Protein AF-0000000066589378 (afdb_homodimer)

Radius of gyration: 19.84 Å; Cα contacts (8 Å, |Δi|>4): 331; chains: 2; bounding box: 44×68×34 Å

Nearest PDB structures (foldseek):
  7l3l-assembly2_C  TM=7.919E-01  e=4.972E-03  Homo sapiens
  7l3l-assembly1_A  TM=7.921E-01  e=1.198E-02  Homo sapiens
  8pmq-assembly1_2  TM=7.386E-01  e=1.115E-01  Saccharomyces cerevisiae
  7ns4-assembly1_b  TM=7.109E-01  e=1.916E-01  Saccharomyces cerevisiae S288C
  7dvq-assembly1_9  TM=6.092E-01  e=9.106E-02  Homo sapiens

Organism: Homo sapiens (NCBI:txid9606)

InterPro domains:
  IPR001841 Zinc finger, RING-type [PF13639] (6-50)
  IPR001841 Zinc finger, RING-type [PS50089] (7-50)
  IPR001841 Zinc finger, RING-type [SM00184] (7-49)
  IPR013083 Zinc finger, RING/FYVE/PHD-type [G3DSA:3.30.40.10] (3-96)
  IPR052639 TRAIP E3 ubiquitin-protein ligase [PTHR46569] (1-93)

Solvent-accessible surface area (backbone atoms only — not comparable to full-atom values): 11026 Å² total; per-residue (Å²): 41,50,51,51,24,30,18,81,84,78,65,44,66,51,39,92,86,57,53,37,18,34,42,66,87,12,49,47,31,39,35,67,56,48,52,51,46,52,72,70,40,98,57,52,45,42,93,81,83,54,47,80,55,57,81,88,49,48,26,64,43,59,44,71,48,60,57,71,74,72,74,67,68,70,50,30,68,58,35,48,53,50,34,51,52,53,50,52,50,39,53,50,52,54,51,59,72,72,105,98,58,45,47,30,29,18,82,84,79,65,38,49,44,28,90,84,58,52,38,17,33,40,66,86,12,48,47,32,39,34,67,58,48,52,51,48,51,72,69,40,97,57,52,44,42,94,79,83,55,47,80,55,58,81,85,49,49,24,66,43,59,44,70,50,58,64,73,76,69,70,85,52,63,49,27,32,46,36,47,44,50,34,52,50,52,51,52,52,39,51,50,51,55,53,60,73,72,104

Sequence (198 aa):
MPIRALCTICSDFFDHSRDVAAIHCGHTFHLQCLIQWFETAPSRTCPQCRIQVGKRTIINKLFFDLAQEEENVLDAEFLKNELDNVRAQLSQKVADSLLMPIRALCTICSDFFDHSRDVAAIHCGHTFHLQCLIQWFETAPSRTCPQCRIQVGKRTIINKLFFDLAQEEENVLDAEFLKNELDNVRAQLSQKVADSLL

Structure (mmCIF, N/CA/C/O backbone):
data_AF-0000000066589378-model_v1
#
loop_
_entity.id
_entity.type
_entity.pdbx_description
1 polymer 'E3 ubiquitin-protein ligase TRAIP'
#
loop_
_atom_site.group_PDB
_atom_site.id
_atom_site.type_symbol
_atom_site.label_atom_id
_atom_site.label_alt_id
_atom_site.label_comp_id
_atom_site.label_asym_id
_atom_site.label_entity_id
_atom_site.label_seq_id
_atom_site.pdbx_PDB_ins_code
_atom_site.Cartn_x
_atom_site.Cartn_y
_atom_site.Cartn_z
_atom_site.occupancy
_atom_site.B_iso_or_equiv
_atom_site.auth_seq_id
_atom_site.auth_comp_id
_atom_site.auth_asym_id
_atom_site.auth_atom_id
_atom_site.pdbx_PDB_model_num
ATOM 1 N N . MET A 1 1 ? -5.973 6.879 2.152 1 50.47 1 MET A N 1
ATOM 2 C CA . MET A 1 1 ? -7.07 6.262 2.895 1 50.47 1 MET A CA 1
ATOM 3 C C . MET A 1 1 ? -6.652 4.91 3.459 1 50.47 1 MET A C 1
ATOM 5 O O . MET A 1 1 ? -5.789 4.238 2.896 1 50.47 1 MET A O 1
ATOM 9 N N . PRO A 1 2 ? -7.129 4.844 4.785 1 60.03 2 PRO A N 1
ATOM 10 C CA . PRO A 1 2 ? -6.902 3.459 5.207 1 60.03 2 PRO A CA 1
ATOM 11 C C . PRO A 1 2 ? -7.371 2.441 4.172 1 60.03 2 PRO A C 1
ATOM 13 O O . PRO A 1 2 ? -8.273 2.73 3.381 1 60.03 2 PRO A O 1
ATOM 16 N N . ILE A 1 3 ? -6.574 1.518 3.955 1 66.75 3 ILE A N 1
ATOM 17 C CA . ILE A 1 3 ? -7.008 0.427 3.09 1 66.75 3 ILE A CA 1
ATOM 18 C C . ILE A 1 3 ? -8.281 -0.206 3.654 1 66.75 3 ILE A C 1
ATOM 20 O O . ILE A 1 3 ? -8.211 -1.112 4.488 1 66.75 3 ILE A O 1
ATOM 24 N N . ARG A 1 4 ? -9.438 0.512 3.525 1 77.12 4 ARG A N 1
ATOM 25 C CA . ARG A 1 4 ? -10.727 -0.119 3.799 1 77.12 4 ARG A CA 1
ATOM 26 C C . ARG A 1 4 ? -11.234 -0.869 2.572 1 77.12 4 ARG A C 1
ATOM 28 O O . ARG A 1 4 ? -12.016 -0.326 1.788 1 77.12 4 ARG A O 1
ATOM 35 N N . ALA A 1 5 ? -10.695 -2.031 2.453 1 85.44 5 ALA A N 1
ATOM 36 C CA . ALA A 1 5 ? -10.93 -2.82 1.247 1 85.44 5 ALA A CA 1
ATOM 37 C C . ALA A 1 5 ? -11.531 -4.184 1.59 1 85.44 5 ALA A C 1
ATOM 39 O O . ALA A 1 5 ? -11.422 -4.648 2.727 1 85.44 5 ALA A O 1
ATOM 40 N N . LEU A 1 6 ? -12.188 -4.695 0.626 1 89.19 6 LEU 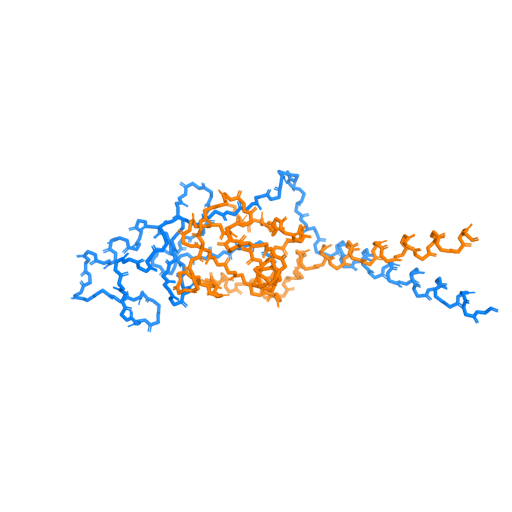A N 1
ATOM 41 C CA . LEU A 1 6 ? -12.844 -5.988 0.774 1 89.19 6 LEU A CA 1
ATOM 42 C C . LEU A 1 6 ? -12.141 -7.051 -0.071 1 89.19 6 LEU A C 1
ATOM 44 O O . LEU A 1 6 ? -11.641 -6.754 -1.159 1 89.19 6 LEU A O 1
ATOM 48 N N . CYS A 1 7 ? -12.164 -8.211 0.455 1 94.06 7 CYS A N 1
ATOM 49 C CA . CYS A 1 7 ? -11.82 -9.367 -0.36 1 94.06 7 CYS A CA 1
ATOM 50 C C . CYS A 1 7 ? -12.961 -9.734 -1.299 1 94.06 7 CYS A C 1
ATOM 52 O O . CYS A 1 7 ? -14.062 -10.055 -0.849 1 94.06 7 CYS A O 1
ATOM 54 N N . THR A 1 8 ? -12.734 -9.766 -2.561 1 95.94 8 THR A N 1
ATOM 55 C CA . THR A 1 8 ? -13.82 -9.953 -3.521 1 95.94 8 THR A CA 1
ATOM 56 C C . THR A 1 8 ? -14.336 -11.383 -3.479 1 95.94 8 THR A C 1
ATOM 58 O O . THR A 1 8 ? -15.422 -11.672 -3.988 1 95.94 8 THR A O 1
ATOM 61 N N . ILE A 1 9 ? -13.578 -12.266 -2.938 1 97 9 ILE A N 1
ATOM 62 C CA . ILE A 1 9 ? -13.984 -13.664 -2.895 1 97 9 ILE A CA 1
ATOM 63 C C . ILE A 1 9 ? -14.992 -13.883 -1.768 1 97 9 ILE A C 1
ATOM 65 O O . ILE A 1 9 ? -16.047 -14.492 -1.974 1 97 9 ILE A O 1
ATOM 69 N N . CYS A 1 10 ? -14.695 -13.352 -0.588 1 96.38 10 CYS A N 1
ATOM 70 C CA . CYS A 1 10 ? -15.555 -13.617 0.56 1 96.38 10 CYS A CA 1
ATOM 71 C C . CYS A 1 10 ? -16.344 -12.375 0.946 1 96.38 10 CYS A C 1
ATOM 73 O O . CYS A 1 10 ? -17.234 -12.445 1.798 1 96.38 10 CYS A O 1
ATOM 75 N N . SER A 1 11 ? -16 -11.188 0.537 1 92.12 11 SER A N 1
ATOM 76 C CA . SER A 1 11 ? -16.672 -9.906 0.738 1 92.12 11 SER A CA 1
ATOM 77 C C . SER A 1 11 ? -16.438 -9.375 2.15 1 92.12 11 SER A C 1
ATOM 79 O O . SER A 1 11 ? -17.109 -8.438 2.584 1 92.12 11 SER A O 1
ATOM 81 N N . ASP A 1 12 ? -15.531 -10 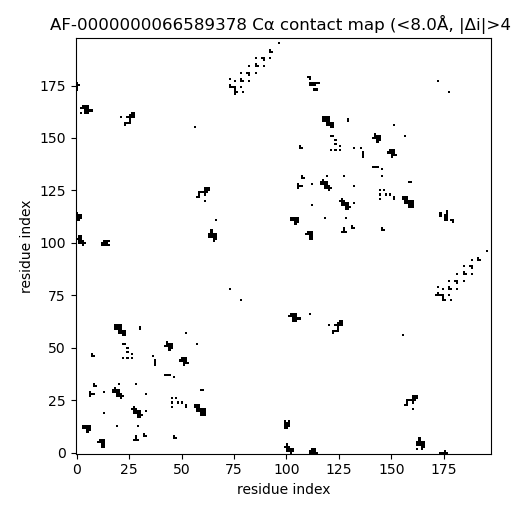2.877 1 91 12 ASP A N 1
ATOM 82 C CA . ASP A 1 12 ? -15.141 -9.438 4.168 1 91 12 ASP A CA 1
ATOM 83 C C . ASP A 1 12 ? -14.125 -8.312 3.992 1 91 12 ASP A C 1
ATOM 85 O O . ASP A 1 12 ? -13.312 -8.336 3.061 1 91 12 ASP A O 1
ATOM 89 N N . PHE A 1 13 ? -14.102 -7.43 4.98 1 87.38 13 PHE A N 1
ATOM 90 C CA . PHE A 1 13 ? -13.047 -6.43 5.051 1 87.38 13 PHE A CA 1
ATOM 91 C C . PHE A 1 13 ? -11.719 -7.07 5.445 1 87.38 13 PHE A C 1
ATOM 93 O O . PHE A 1 13 ? -11.688 -7.988 6.266 1 87.38 13 PHE A O 1
ATOM 100 N N . PHE A 1 14 ? -10.734 -6.508 4.781 1 89 14 PHE A N 1
ATOM 101 C CA . PHE A 1 14 ? -9.43 -6.91 5.281 1 89 14 PHE A CA 1
ATOM 102 C C . PHE A 1 14 ? -9.211 -6.41 6.707 1 89 14 PHE A C 1
ATOM 104 O O . PHE A 1 14 ? -9.602 -5.289 7.043 1 89 14 PHE A O 1
ATOM 111 N N . ASP A 1 15 ? -8.703 -7.297 7.477 1 84.31 15 ASP A N 1
ATOM 112 C CA . ASP A 1 15 ? -8.406 -6.902 8.852 1 84.31 15 ASP A CA 1
ATOM 113 C C . ASP A 1 15 ? -7.035 -7.418 9.281 1 84.31 15 ASP A C 1
ATOM 115 O O . ASP A 1 15 ? -6.266 -7.922 8.461 1 84.31 15 ASP A O 1
ATOM 119 N N . HIS A 1 16 ? -6.695 -7.242 10.508 1 83.75 16 HIS A N 1
ATOM 120 C CA . HIS A 1 16 ? -5.355 -7.566 10.984 1 83.75 16 HIS A CA 1
ATOM 121 C C . HIS A 1 16 ? -5.254 -9.039 11.375 1 83.75 16 HIS A C 1
ATOM 123 O O . HIS A 1 16 ? -4.172 -9.516 11.727 1 83.75 16 HIS A O 1
ATOM 129 N N . SER A 1 17 ? -6.309 -9.797 11.289 1 87.12 17 SER A N 1
ATOM 130 C CA . SER A 1 17 ? -6.309 -11.164 11.805 1 87.12 17 SER A CA 1
ATOM 131 C C . SER A 1 17 ? -6.02 -12.164 10.695 1 87.12 17 SER A C 1
ATOM 133 O O . SER A 1 17 ? -5.559 -13.281 10.961 1 87.12 17 SER A O 1
ATOM 135 N N . ARG A 1 18 ? -6.316 -11.828 9.484 1 93.94 18 ARG A N 1
ATOM 136 C CA . ARG A 1 18 ? -6.137 -12.742 8.359 1 93.94 18 ARG A CA 1
ATOM 137 C C . ARG A 1 18 ? -5.105 -12.195 7.371 1 93.94 18 ARG A C 1
ATOM 139 O O . ARG A 1 18 ? -5.07 -11 7.098 1 93.94 18 ARG A O 1
ATOM 146 N N . ASP A 1 19 ? -4.34 -13.062 6.793 1 96.38 19 ASP A N 1
ATOM 147 C CA . ASP A 1 19 ? -3.297 -12.656 5.859 1 96.38 19 ASP A CA 1
ATOM 148 C C . ASP A 1 19 ? -3.896 -12.219 4.523 1 96.38 19 ASP A C 1
ATOM 150 O O . ASP A 1 19 ? -4.871 -12.812 4.051 1 96.38 19 ASP A O 1
ATOM 154 N N . VAL A 1 20 ? -3.262 -11.258 4.008 1 96.75 20 VAL A N 1
ATOM 155 C CA . VAL A 1 20 ? -3.635 -10.766 2.686 1 96.75 20 VAL A CA 1
ATOM 156 C C . VAL A 1 20 ? -2.576 -11.18 1.664 1 96.75 20 VAL A C 1
ATOM 158 O O . VAL A 1 20 ? -1.379 -10.992 1.894 1 96.75 20 VAL A O 1
ATOM 161 N N . ALA A 1 21 ? -2.998 -11.734 0.546 1 98.19 21 ALA A N 1
ATOM 162 C CA . ALA A 1 21 ? -2.131 -12.156 -0.552 1 98.19 21 ALA A CA 1
ATOM 163 C C . ALA A 1 21 ? -2.338 -11.273 -1.78 1 98.19 21 ALA A C 1
ATOM 165 O O . ALA A 1 21 ? -3.354 -10.578 -1.893 1 98.19 21 ALA A O 1
ATOM 166 N N . ALA A 1 22 ? -1.303 -11.328 -2.611 1 98.38 22 ALA A N 1
ATOM 167 C CA . ALA A 1 22 ? -1.399 -10.617 -3.881 1 98.38 22 ALA A CA 1
ATOM 168 C C . ALA A 1 22 ? -0.879 -11.469 -5.031 1 98.38 22 ALA A C 1
ATOM 170 O O . ALA A 1 22 ? 0.112 -12.188 -4.883 1 98.38 22 ALA A O 1
ATOM 171 N N . ILE A 1 23 ? -1.544 -11.328 -6.133 1 97.75 23 ILE A N 1
ATOM 172 C CA . ILE A 1 23 ? -1.108 -11.922 -7.391 1 97.75 23 ILE A CA 1
ATOM 173 C C . ILE A 1 23 ? -0.295 -10.906 -8.188 1 97.75 23 ILE A C 1
ATOM 175 O O . ILE A 1 23 ? -0.348 -9.703 -7.914 1 97.75 23 ILE A O 1
ATOM 179 N N . HIS A 1 24 ? 0.518 -11.359 -9.164 1 97.38 24 HIS A N 1
ATOM 180 C CA . HIS A 1 24 ? 1.395 -10.477 -9.922 1 97.38 24 HIS A CA 1
ATOM 181 C C . HIS A 1 24 ? 0.593 -9.43 -10.68 1 97.38 24 HIS A C 1
ATOM 183 O O . HIS A 1 24 ? 1.134 -8.391 -11.07 1 97.38 24 HIS A O 1
ATOM 189 N N . CYS A 1 25 ? -0.679 -9.688 -10.914 1 97.88 25 CYS A N 1
ATOM 190 C CA . CYS A 1 25 ? -1.54 -8.695 -11.555 1 97.88 25 CYS A CA 1
ATOM 191 C C . CYS A 1 25 ? -1.853 -7.547 -10.602 1 97.88 25 CYS A C 1
ATOM 193 O O . CYS A 1 25 ? -2.377 -6.516 -11.016 1 97.88 25 CYS A O 1
ATOM 195 N N . GLY A 1 26 ? -1.599 -7.719 -9.352 1 98.06 26 GLY A N 1
ATOM 196 C CA . GLY A 1 26 ? -1.795 -6.656 -8.375 1 98.06 26 GLY A CA 1
ATOM 197 C C . GLY A 1 26 ? -3.035 -6.852 -7.527 1 98.06 26 GLY A C 1
ATOM 198 O O . GLY A 1 26 ? -3.182 -6.211 -6.48 1 98.06 26 GLY A O 1
ATOM 199 N N . HIS A 1 27 ? -3.979 -7.703 -7.844 1 97.88 27 HIS A N 1
ATOM 200 C CA . HIS A 1 27 ? -5.199 -7.914 -7.07 1 97.88 27 HIS A CA 1
ATOM 201 C C . HIS A 1 27 ? -4.898 -8.625 -5.754 1 97.88 27 HIS A C 1
ATOM 203 O O . HIS A 1 27 ? -4.078 -9.539 -5.715 1 97.88 27 HIS A O 1
ATOM 209 N N . THR A 1 28 ? -5.645 -8.227 -4.762 1 97.25 28 THR A N 1
ATOM 210 C CA . THR A 1 28 ? -5.391 -8.727 -3.414 1 97.25 28 THR A CA 1
ATOM 211 C C . THR A 1 28 ? -6.598 -9.5 -2.887 1 97.25 28 THR A C 1
ATOM 213 O O . THR A 1 28 ? -7.738 -9.172 -3.217 1 97.25 28 THR A O 1
ATOM 216 N N . PHE A 1 29 ? -6.273 -10.5 -2.066 1 97.38 29 PHE A N 1
ATOM 217 C CA . PHE A 1 29 ? -7.266 -11.391 -1.477 1 97.38 29 PHE A CA 1
ATOM 218 C C . PHE A 1 29 ? -6.797 -11.906 -0.122 1 97.38 29 PHE A C 1
ATOM 220 O O . PHE A 1 29 ? -5.602 -11.867 0.182 1 97.38 29 PHE A O 1
ATOM 227 N N . HIS A 1 30 ? -7.801 -12.328 0.687 1 97.38 30 HIS A N 1
ATOM 228 C CA . HIS A 1 30 ? -7.328 -13.172 1.78 1 97.38 30 HIS A CA 1
ATOM 229 C C . HIS A 1 30 ? -6.543 -14.367 1.254 1 97.38 30 HIS A C 1
ATOM 231 O O . HIS A 1 30 ? -6.93 -14.977 0.257 1 97.38 30 HIS A O 1
ATOM 237 N N . LEU A 1 31 ? -5.543 -14.727 1.942 1 98.44 31 LEU A N 1
ATOM 238 C CA . LEU A 1 31 ? -4.738 -15.867 1.509 1 98.44 31 LEU A CA 1
ATOM 239 C C . LEU A 1 31 ? -5.582 -17.125 1.437 1 98.44 31 LEU A C 1
ATOM 241 O O . LEU A 1 31 ? -5.543 -17.859 0.437 1 98.44 31 LEU A O 1
ATOM 245 N N . GLN A 1 32 ? -6.359 -17.344 2.426 1 98.5 32 GLN A N 1
ATOM 246 C CA . GLN A 1 32 ? -7.141 -18.562 2.482 1 98.5 32 GLN A CA 1
ATOM 247 C C . GLN A 1 32 ? -8.195 -18.594 1.383 1 98.5 32 GLN A C 1
ATOM 249 O O . GLN A 1 32 ? -8.453 -19.656 0.792 1 98.5 32 GLN A O 1
ATOM 254 N N . CYS A 1 33 ? -8.781 -17.469 1.129 1 98.5 33 CYS A N 1
ATOM 255 C CA . CYS A 1 33 ? -9.742 -17.391 0.031 1 98.5 33 CYS A CA 1
ATOM 256 C C . CYS A 1 33 ? -9.07 -17.703 -1.301 1 98.5 33 CYS A C 1
ATOM 258 O O . CYS A 1 33 ? -9.633 -18.438 -2.123 1 98.5 33 CYS A O 1
ATOM 260 N N . LEU A 1 34 ? -7.902 -17.203 -1.442 1 98.38 34 LEU A N 1
ATOM 261 C CA . LEU A 1 34 ? -7.168 -17.438 -2.68 1 98.38 34 LEU A CA 1
ATOM 262 C C . LEU A 1 34 ? -6.82 -18.906 -2.84 1 98.38 34 LEU A C 1
ATOM 264 O O . LEU A 1 34 ? -6.98 -19.484 -3.924 1 98.38 34 LEU A O 1
ATOM 268 N N . ILE A 1 35 ? -6.375 -19.484 -1.821 1 98.19 35 ILE A N 1
ATOM 269 C CA . ILE A 1 35 ? -6.023 -20.906 -1.842 1 98.19 35 ILE A CA 1
ATOM 270 C C . ILE A 1 35 ? -7.246 -21.734 -2.229 1 98.19 35 ILE A C 1
ATOM 272 O O . ILE A 1 35 ? -7.164 -22.609 -3.094 1 98.19 35 ILE A O 1
ATOM 276 N N . GLN A 1 36 ? -8.344 -21.422 -1.599 1 98.31 36 GLN A N 1
ATOM 277 C CA . GLN A 1 36 ? -9.578 -22.141 -1.901 1 98.31 36 GLN A CA 1
ATOM 278 C C . GLN A 1 36 ? -9.984 -21.953 -3.359 1 98.31 36 GLN A C 1
ATOM 280 O O . GLN A 1 36 ? -10.414 -22.891 -4.02 1 98.31 36 GLN A O 1
ATOM 285 N N . TRP A 1 37 ? -9.844 -20.734 -3.801 1 98.12 37 TRP A N 1
ATOM 286 C CA . TRP A 1 37 ? -10.148 -20.422 -5.195 1 98.12 37 TRP A CA 1
ATOM 287 C C . TRP A 1 37 ? -9.328 -21.312 -6.137 1 98.12 37 TRP A C 1
ATOM 289 O O . TRP A 1 37 ? -9.875 -21.906 -7.07 1 98.12 37 TRP A O 1
ATOM 299 N N . PHE A 1 38 ? -8.031 -21.469 -5.918 1 97.56 38 PHE A N 1
ATOM 300 C CA . PHE A 1 38 ? -7.148 -22.219 -6.801 1 97.56 38 PHE A CA 1
ATOM 301 C C . PHE A 1 38 ? -7.426 -23.719 -6.688 1 97.56 38 PHE A C 1
ATOM 303 O O . PHE A 1 38 ? -7.176 -24.469 -7.625 1 97.56 38 PHE A O 1
ATOM 310 N N . GLU A 1 39 ? -7.926 -24.141 -5.566 1 97.31 39 GLU A N 1
ATOM 311 C CA . GLU A 1 39 ? -8.211 -25.562 -5.355 1 97.31 39 GLU A CA 1
ATOM 312 C C . GLU A 1 39 ? -9.523 -25.969 -6.02 1 97.31 39 GLU A C 1
ATOM 314 O O . GLU A 1 39 ? -9.703 -27.125 -6.383 1 97.31 39 GLU A O 1
ATOM 319 N N . THR A 1 40 ? -10.406 -24.984 -6.23 1 96.81 40 THR A N 1
ATOM 320 C CA . THR A 1 40 ? -11.742 -25.344 -6.688 1 96.81 40 THR A CA 1
ATOM 321 C C . THR A 1 40 ? -11.953 -24.922 -8.141 1 96.81 40 THR A C 1
ATOM 323 O O . THR A 1 40 ? -12.805 -25.469 -8.836 1 96.81 40 THR A O 1
ATOM 326 N N . ALA A 1 41 ? -11.156 -24.078 -8.617 1 94.31 41 ALA A N 1
ATOM 327 C CA . ALA A 1 41 ? -11.297 -23.578 -9.984 1 94.31 41 ALA A CA 1
ATOM 328 C C . ALA A 1 41 ? -10.625 -24.531 -10.977 1 94.31 41 ALA A C 1
ATOM 330 O O . ALA A 1 41 ? -9.641 -25.188 -10.641 1 94.31 41 ALA A O 1
ATOM 331 N N . PRO A 1 42 ? -11.203 -24.625 -12.188 1 94.62 42 PRO A N 1
ATOM 332 C CA . PRO A 1 42 ? -10.609 -25.5 -13.195 1 94.62 42 PRO A CA 1
ATOM 333 C C . PRO A 1 42 ? -9.242 -25.031 -13.672 1 94.62 42 PRO A C 1
ATOM 335 O O . PRO A 1 42 ? -8.469 -25.812 -14.219 1 94.62 42 PRO A O 1
ATOM 338 N N . SER A 1 43 ? -8.953 -23.797 -13.578 1 95.88 43 SER A N 1
ATOM 339 C CA . SER A 1 43 ? -7.68 -23.188 -13.938 1 95.88 43 SER A CA 1
ATOM 340 C C . SER A 1 43 ? -7.215 -22.203 -12.883 1 95.88 43 SER A C 1
ATOM 342 O O . SER A 1 43 ? -8.023 -21.688 -12.109 1 95.88 43 SER A O 1
ATOM 344 N N . ARG A 1 44 ? -5.93 -22.047 -12.883 1 97.31 44 ARG A N 1
ATOM 345 C CA . ARG A 1 44 ? -5.359 -21.125 -11.914 1 97.31 44 ARG A CA 1
ATOM 346 C C . ARG A 1 44 ? -5.316 -19.703 -12.477 1 97.31 44 ARG A C 1
ATOM 348 O O . ARG A 1 44 ? -4.316 -19.297 -13.07 1 97.31 44 ARG A O 1
ATOM 355 N N . THR A 1 45 ? -6.348 -18.938 -12.258 1 98.19 45 THR A N 1
ATOM 356 C CA . THR A 1 45 ? -6.445 -17.562 -12.727 1 98.19 45 THR A CA 1
ATOM 357 C C . THR A 1 45 ? -6.762 -16.609 -11.578 1 98.19 45 THR A C 1
ATOM 359 O O . THR A 1 45 ? -7.246 -17.047 -10.531 1 98.19 45 THR A O 1
ATOM 362 N N . CYS A 1 46 ? -6.469 -15.398 -11.742 1 98.25 46 CYS A N 1
ATOM 363 C CA . CYS A 1 46 ? -6.859 -14.391 -10.758 1 98.25 46 CYS A CA 1
ATOM 364 C C . CYS A 1 46 ? -8.375 -14.32 -10.625 1 98.25 46 CYS A C 1
ATOM 366 O O . CYS A 1 46 ? -9.086 -14.258 -11.633 1 98.25 46 CYS A O 1
ATOM 368 N N . PRO A 1 47 ? -8.945 -14.258 -9.461 1 97.81 47 PRO A N 1
ATOM 369 C CA . PRO A 1 47 ? -10.391 -14.195 -9.258 1 97.81 47 PRO A CA 1
ATOM 370 C C . PRO A 1 47 ? -11.016 -12.93 -9.844 1 97.81 47 PRO A C 1
ATOM 372 O O . PRO A 1 47 ? -12.211 -12.898 -10.133 1 97.81 47 PRO A O 1
ATOM 375 N N . GLN A 1 48 ? -10.234 -11.961 -10.086 1 96.69 48 GLN A N 1
ATOM 376 C CA . GLN A 1 48 ? -10.797 -10.672 -10.484 1 96.69 48 GLN A CA 1
ATOM 377 C C . GLN A 1 48 ? -10.523 -10.383 -11.953 1 96.69 48 GLN A C 1
ATOM 379 O O . GLN A 1 48 ? -11.453 -10.188 -12.742 1 96.69 48 GLN A O 1
ATOM 384 N N . CYS A 1 49 ? -9.297 -10.453 -12.469 1 97.69 49 CYS A N 1
ATOM 385 C CA . CYS A 1 49 ? -8.984 -10.07 -13.844 1 97.69 49 CYS A CA 1
ATOM 386 C C . CYS A 1 49 ? -8.797 -11.305 -14.719 1 97.69 49 CYS A C 1
ATOM 388 O O . CYS A 1 49 ? -8.648 -11.188 -15.938 1 97.69 49 CYS A O 1
ATOM 3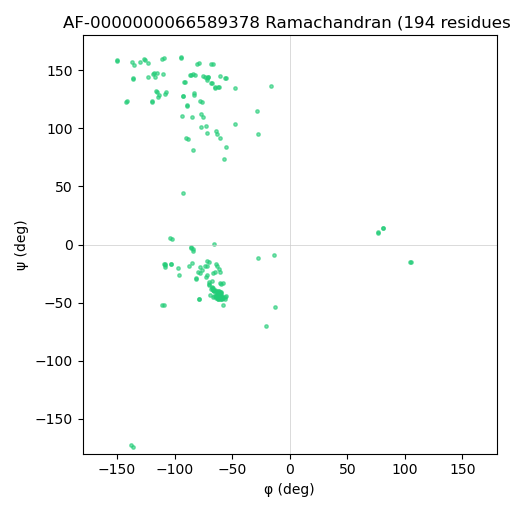90 N N . ARG A 1 50 ? -8.602 -12.445 -14.203 1 97.69 50 ARG A N 1
ATOM 391 C CA . ARG A 1 50 ? -8.641 -13.758 -14.844 1 97.69 50 ARG A CA 1
ATOM 392 C C . ARG A 1 50 ? -7.336 -14.047 -15.578 1 97.69 50 ARG A C 1
ATOM 394 O O . ARG A 1 50 ? -7.27 -14.969 -16.391 1 97.69 50 ARG A O 1
ATOM 401 N N . ILE A 1 51 ? -6.352 -13.352 -15.352 1 97.69 51 ILE A N 1
ATOM 402 C CA . ILE A 1 51 ? -5.062 -13.703 -15.938 1 97.69 51 ILE A CA 1
ATOM 403 C C . ILE A 1 51 ? -4.562 -15.016 -15.328 1 97.69 51 ILE A C 1
ATOM 405 O O . ILE A 1 51 ? -4.902 -15.344 -14.188 1 97.69 51 ILE A O 1
ATOM 409 N N . GLN A 1 52 ? -3.744 -15.672 -16.062 1 98 52 GLN A N 1
ATOM 410 C CA . GLN A 1 52 ? -3.119 -16.891 -15.547 1 98 52 GLN A CA 1
ATOM 411 C C . GLN A 1 52 ? -2.143 -16.578 -14.422 1 98 52 GLN A C 1
ATOM 413 O O . GLN A 1 52 ? -1.396 -15.594 -14.492 1 98 52 GLN A O 1
ATOM 418 N N . VAL A 1 53 ? -2.225 -17.469 -13.414 1 97.56 53 VAL A N 1
ATOM 419 C CA . VAL A 1 53 ? -1.414 -17.203 -12.227 1 97.56 53 VAL A CA 1
ATOM 420 C C . VAL A 1 53 ? -0.436 -18.359 -12.008 1 97.56 53 VAL A C 1
ATOM 422 O O . VAL A 1 53 ? -0.848 -19.516 -11.852 1 97.56 53 VAL A O 1
ATOM 425 N N . GLY A 1 54 ? 0.86 -17.953 -11.969 1 95.19 54 GLY A N 1
ATOM 426 C CA . GLY A 1 54 ? 1.867 -18.922 -11.562 1 95.19 54 GLY A CA 1
ATOM 427 C C . GLY A 1 54 ? 2.047 -18.984 -10.055 1 95.19 54 GLY A C 1
ATOM 428 O O . GLY A 1 54 ? 1.977 -17.969 -9.367 1 95.19 54 GLY A O 1
ATOM 429 N N . LYS A 1 55 ? 2.334 -20.188 -9.539 1 91.56 55 LYS A N 1
ATOM 430 C CA . LYS A 1 55 ? 2.488 -20.391 -8.102 1 91.56 55 LYS A CA 1
ATOM 431 C C . LYS A 1 55 ? 3.586 -19.5 -7.539 1 91.56 55 LYS A C 1
ATOM 433 O O . LYS A 1 55 ? 3.453 -18.969 -6.434 1 91.56 55 LYS A O 1
ATOM 438 N N . ARG A 1 56 ? 4.613 -19.25 -8.352 1 93.06 56 ARG A N 1
ATOM 439 C CA . ARG A 1 56 ? 5.789 -18.531 -7.863 1 93.06 56 ARG A CA 1
ATOM 440 C C . ARG A 1 56 ? 5.578 -17.016 -7.922 1 93.06 56 ARG A C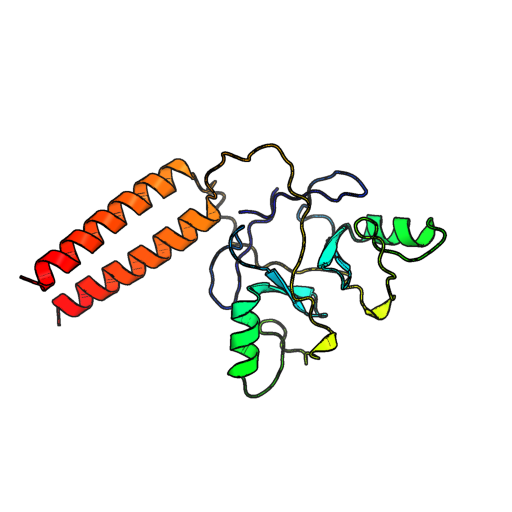 1
ATOM 442 O O . ARG A 1 56 ? 6.406 -16.25 -7.426 1 93.06 56 ARG A O 1
ATOM 449 N N . THR A 1 57 ? 4.469 -16.594 -8.453 1 94.81 57 THR A N 1
ATOM 450 C CA . THR A 1 57 ? 4.266 -15.156 -8.648 1 94.81 57 THR A CA 1
ATOM 451 C C . THR A 1 57 ? 3.307 -14.602 -7.598 1 94.81 57 THR A C 1
ATOM 453 O O . THR A 1 57 ? 2.895 -13.445 -7.676 1 94.81 57 THR A O 1
ATOM 456 N N . ILE A 1 58 ? 2.955 -15.461 -6.676 1 97.5 58 ILE A N 1
ATOM 457 C CA . ILE A 1 58 ? 2.037 -15.07 -5.609 1 97.5 58 ILE A CA 1
ATOM 458 C C . ILE A 1 58 ? 2.828 -14.594 -4.395 1 97.5 58 ILE A C 1
ATOM 460 O O . ILE A 1 58 ? 3.785 -15.25 -3.975 1 97.5 58 ILE A O 1
ATOM 464 N N . ILE A 1 59 ? 2.469 -13.445 -3.959 1 98.06 59 ILE A N 1
ATOM 465 C CA . ILE A 1 59 ? 2.926 -13.055 -2.633 1 98.06 59 ILE A CA 1
ATOM 466 C C . ILE A 1 59 ? 1.923 -13.523 -1.58 1 98.06 59 ILE A C 1
ATOM 468 O O . ILE A 1 59 ? 0.795 -13.023 -1.522 1 98.06 59 ILE A O 1
ATOM 472 N N . ASN A 1 60 ? 2.297 -14.312 -0.702 1 97.88 60 ASN A N 1
ATOM 473 C CA . ASN A 1 60 ? 1.366 -14.984 0.195 1 97.88 60 ASN A CA 1
ATOM 474 C C . ASN A 1 60 ? 0.947 -14.086 1.353 1 97.88 60 ASN A C 1
ATOM 476 O O . ASN A 1 60 ? -0.125 -14.266 1.932 1 97.88 60 ASN A O 1
ATOM 480 N N . LYS A 1 61 ? 1.862 -13.219 1.663 1 97.94 61 LYS A N 1
ATOM 481 C CA . LYS A 1 61 ? 1.563 -12.336 2.789 1 97.94 61 LYS A CA 1
ATOM 482 C C . LYS A 1 61 ? 2.088 -10.922 2.539 1 97.94 61 LYS A C 1
ATOM 484 O O . LYS A 1 61 ? 3.291 -10.727 2.348 1 97.94 61 LYS A O 1
ATOM 489 N N . LEU A 1 62 ? 1.201 -10.031 2.588 1 96.69 62 LEU A N 1
ATOM 490 C CA . LEU A 1 62 ? 1.592 -8.625 2.529 1 96.69 62 LEU A CA 1
ATOM 491 C C . LEU A 1 62 ? 1.814 -8.062 3.93 1 96.69 62 LEU A C 1
ATOM 493 O O . LEU A 1 62 ? 1.057 -8.367 4.852 1 96.69 62 LEU A O 1
ATOM 497 N N . PHE A 1 63 ? 2.85 -7.258 4.051 1 95.06 63 PHE A N 1
ATOM 498 C CA . PHE A 1 63 ? 3.145 -6.57 5.301 1 95.06 63 PHE A CA 1
ATOM 499 C C . PHE A 1 63 ? 2.979 -5.062 5.141 1 95.06 63 PHE A C 1
ATOM 501 O O . PHE A 1 63 ? 3.527 -4.469 4.211 1 95.06 63 PHE A O 1
ATOM 508 N N . PHE A 1 64 ? 2.207 -4.492 6.059 1 90.62 64 PHE A N 1
ATOM 509 C CA . PHE A 1 64 ? 1.995 -3.053 6.117 1 90.62 64 PHE A CA 1
ATOM 510 C C . PHE A 1 64 ? 2.547 -2.477 7.418 1 90.62 64 PHE A C 1
ATOM 512 O O . PHE A 1 64 ? 2.34 -3.047 8.492 1 90.62 64 PHE A O 1
ATOM 519 N N . ASP A 1 65 ? 3.275 -1.42 7.227 1 88.56 65 ASP A N 1
ATOM 520 C CA . ASP A 1 65 ? 3.705 -0.72 8.43 1 88.56 65 ASP A CA 1
ATOM 521 C C . ASP A 1 65 ? 2.566 0.107 9.023 1 88.56 65 ASP A C 1
ATOM 523 O O . ASP A 1 65 ? 2.113 1.077 8.414 1 88.56 65 ASP A O 1
ATOM 527 N N . LEU A 1 66 ? 2.102 -0.295 10.164 1 81.06 66 LEU A N 1
ATOM 528 C CA . LEU A 1 66 ? 0.907 0.292 10.766 1 81.06 66 LEU A CA 1
ATOM 529 C C . LEU A 1 66 ? 1.25 1.571 11.516 1 81.06 66 LEU A C 1
ATOM 531 O O . LEU A 1 66 ? 2.285 1.646 12.188 1 81.06 66 LEU A O 1
ATOM 535 N N . ALA A 1 67 ? 0.499 2.541 11.164 1 72.12 67 ALA A N 1
ATOM 536 C CA . ALA A 1 67 ? 0.671 3.793 11.891 1 72.12 67 ALA A CA 1
ATOM 537 C C . ALA A 1 67 ? 0.302 3.625 13.367 1 72.12 67 ALA A C 1
ATOM 539 O O . ALA A 1 67 ? -0.553 2.805 13.711 1 72.12 67 ALA A O 1
ATOM 540 N N . GLN A 1 68 ? 1.293 3.416 14.297 1 61.09 68 GLN A N 1
ATOM 541 C CA . GLN A 1 68 ? 1.002 3.27 15.719 1 61.09 68 GLN A CA 1
ATOM 542 C C . GLN A 1 68 ? -0.404 3.764 16.047 1 61.09 68 GLN A C 1
ATOM 544 O O . GLN A 1 68 ? -0.936 4.637 15.359 1 61.09 68 GLN A O 1
ATOM 549 N N . GLU A 1 69 ? -1.167 2.916 16.938 1 51.53 69 GLU A N 1
ATOM 550 C CA . GLU A 1 69 ? -2.5 2.949 17.531 1 51.53 69 GLU A CA 1
ATOM 551 C C . GLU A 1 69 ? -2.994 4.383 17.688 1 51.53 69 GLU A C 1
ATOM 553 O O . GLU A 1 69 ? -3.961 4.633 18.422 1 51.53 69 GLU A O 1
ATOM 558 N N . GLU A 1 70 ? -2.264 5.375 17.547 1 49.25 70 GLU A N 1
ATOM 559 C CA . GLU A 1 70 ? -3.135 6.43 18.047 1 49.25 70 GLU A CA 1
ATOM 560 C C . GLU A 1 70 ? -4.473 6.441 17.312 1 49.25 70 GLU A C 1
ATOM 562 O O . GLU A 1 70 ? -4.512 6.484 16.094 1 49.25 70 GLU A O 1
ATOM 567 N N . GLU A 1 71 ? -5.383 5.57 17.812 1 48.06 71 GLU A N 1
ATOM 568 C CA . GLU A 1 71 ? -6.824 5.52 17.578 1 48.06 71 GLU A CA 1
ATOM 569 C C . GLU A 1 71 ? -7.32 6.809 16.922 1 48.06 71 GLU A C 1
ATOM 571 O O . GLU A 1 71 ? -8.523 7.066 16.891 1 48.06 71 GLU A O 1
ATOM 576 N N . ASN A 1 72 ? -6.52 7.84 16.812 1 51.28 72 ASN A N 1
ATOM 577 C CA . ASN A 1 72 ? -7.312 9.023 16.484 1 51.28 72 ASN A CA 1
ATOM 578 C C . ASN A 1 72 ? -7.832 8.969 15.055 1 51.28 72 ASN A C 1
ATOM 580 O O . ASN A 1 72 ? -7.066 8.734 14.117 1 51.28 72 ASN A O 1
ATOM 584 N N . VAL A 1 73 ? -9.133 8.484 14.875 1 61.25 73 VAL A N 1
ATOM 585 C CA . VAL A 1 73 ? -9.953 8.703 13.688 1 61.25 73 VAL A CA 1
ATOM 586 C C . VAL A 1 73 ? -9.547 10.008 13.016 1 61.25 73 VAL A C 1
ATOM 588 O O . VAL A 1 73 ? -9.594 11.078 13.633 1 61.25 73 VAL A O 1
ATOM 591 N N . LEU A 1 74 ? -8.641 9.758 12.023 1 72.81 74 LEU A N 1
ATOM 592 C CA . LEU A 1 74 ? -8.398 10.977 11.25 1 72.81 74 LEU A CA 1
ATOM 593 C C . LEU A 1 74 ? -9.719 11.641 10.867 1 72.81 74 LEU A C 1
ATOM 595 O O . LEU A 1 74 ? -10.602 10.992 10.297 1 72.81 74 LEU A O 1
ATOM 599 N N . ASP A 1 75 ? -10.031 12.758 11.633 1 78.5 75 ASP A N 1
ATOM 600 C CA . ASP A 1 75 ? -11.188 13.578 11.273 1 78.5 75 ASP A CA 1
ATOM 601 C C . ASP A 1 75 ? -10.914 14.391 10.016 1 78.5 75 ASP A C 1
ATOM 603 O O . ASP A 1 75 ? -10.273 15.445 10.078 1 78.5 75 ASP A O 1
ATOM 607 N N . ALA A 1 76 ? -11.438 13.93 8.977 1 83.75 76 ALA A N 1
ATOM 608 C CA . ALA A 1 76 ? -11.148 14.516 7.672 1 83.75 76 ALA A CA 1
ATOM 609 C C . ALA A 1 76 ? -11.562 15.984 7.633 1 83.75 76 ALA A C 1
ATOM 611 O O . ALA A 1 76 ? -10.867 16.828 7.051 1 83.75 76 ALA A O 1
ATOM 612 N N . GLU A 1 77 ? -12.695 16.234 8.219 1 83.38 77 GLU A N 1
ATOM 613 C CA . GLU A 1 77 ? -13.148 17.625 8.234 1 83.38 77 GLU A CA 1
ATOM 614 C C . GLU A 1 77 ? -12.203 18.516 9.039 1 83.38 77 GLU A C 1
ATOM 616 O O . GLU A 1 77 ? -11.883 19.625 8.617 1 83.38 77 GLU A O 1
ATOM 621 N N . PHE A 1 78 ? -11.844 18.031 10.117 1 87.94 78 PHE A N 1
ATOM 622 C CA . PHE A 1 78 ? -10.867 18.766 10.914 1 87.94 78 PHE A CA 1
ATOM 623 C C . PHE A 1 78 ? -9.57 18.953 10.148 1 87.94 78 PHE A C 1
ATOM 625 O O . PHE A 1 78 ? -9.023 20.062 10.102 1 87.94 78 PHE A O 1
ATOM 632 N N . LEU A 1 79 ? -9.125 17.92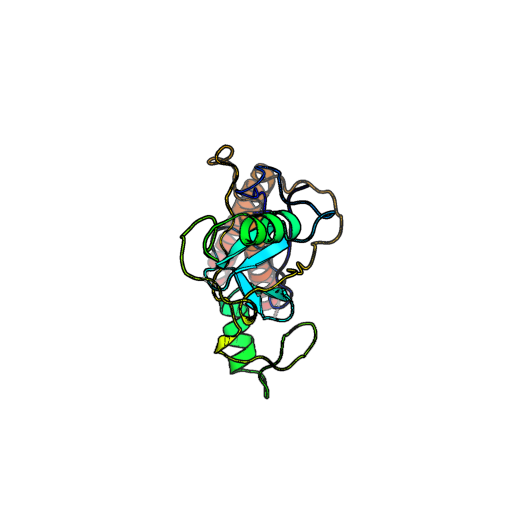2 9.516 1 89.75 79 LEU A N 1
ATOM 633 C CA . LEU A 1 79 ? -7.867 17.953 8.773 1 89.75 79 LEU A CA 1
ATOM 634 C C . LEU A 1 79 ? -7.949 18.953 7.617 1 89.75 79 LEU A C 1
ATOM 636 O O . LEU A 1 79 ? -6.996 19.688 7.352 1 89.75 79 LEU A O 1
ATOM 640 N N . LYS A 1 80 ? -9.07 18.891 7.039 1 90.12 80 LYS A N 1
ATOM 641 C CA . LYS A 1 80 ? -9.273 19.844 5.949 1 90.12 80 LYS A CA 1
ATOM 642 C C . LYS A 1 80 ? -9.203 21.281 6.449 1 90.12 80 LYS A C 1
ATOM 644 O O . LYS A 1 80 ? -8.547 22.125 5.836 1 90.12 80 LYS A O 1
ATOM 649 N N . ASN A 1 81 ? -9.867 21.531 7.512 1 92.25 81 ASN A N 1
ATOM 650 C CA . ASN A 1 81 ? -9.836 22.859 8.102 1 92.25 81 ASN A CA 1
ATOM 651 C C . ASN A 1 81 ? -8.422 23.281 8.492 1 92.25 81 ASN A C 1
ATOM 653 O O . ASN A 1 81 ? -7.988 24.391 8.203 1 92.25 81 ASN A O 1
ATOM 657 N N . GLU A 1 82 ? -7.75 22.359 9.102 1 93 82 GLU A N 1
ATOM 658 C CA . GLU A 1 82 ? -6.383 22.641 9.523 1 93 82 GLU A CA 1
ATOM 659 C C . GLU A 1 82 ? -5.473 22.906 8.32 1 93 82 GLU A C 1
ATOM 661 O O . GLU A 1 82 ? -4.664 23.828 8.336 1 93 82 GLU A O 1
ATOM 666 N N . LEU A 1 83 ? -5.598 22.156 7.371 1 93.56 83 LEU A N 1
ATOM 667 C CA . LEU A 1 83 ? -4.801 22.312 6.156 1 93.56 83 LEU A CA 1
ATOM 668 C C . LEU A 1 83 ? -5.027 23.688 5.531 1 93.56 83 LEU A C 1
ATOM 670 O O . LEU A 1 83 ? -4.07 24.359 5.156 1 93.56 83 LEU A O 1
ATOM 674 N N . ASP A 1 84 ? -6.234 24.047 5.48 1 94.56 84 ASP A N 1
ATOM 675 C CA . ASP A 1 84 ? -6.559 25.359 4.926 1 94.56 84 ASP A CA 1
ATOM 676 C C . ASP A 1 84 ? -5.918 26.484 5.746 1 94.56 84 ASP A C 1
ATOM 678 O O . ASP A 1 84 ? -5.391 27.438 5.188 1 94.56 84 ASP A O 1
ATOM 682 N N . ASN A 1 85 ? -5.973 26.344 6.961 1 95.56 85 ASN A N 1
ATOM 683 C CA . ASN A 1 85 ? -5.395 27.344 7.855 1 95.56 85 ASN A CA 1
ATOM 684 C C . ASN A 1 85 ? -3.889 27.469 7.652 1 95.56 85 ASN A C 1
ATOM 686 O O . ASN A 1 85 ? -3.361 28.578 7.551 1 95.56 85 ASN A O 1
ATOM 690 N N . VAL A 1 86 ? -3.205 26.359 7.59 1 95.19 86 VAL A N 1
ATOM 691 C CA . VAL A 1 86 ? -1.749 26.375 7.484 1 95.19 86 VAL A CA 1
ATOM 692 C C . VAL A 1 86 ? -1.334 26.891 6.109 1 95.19 86 VAL A C 1
ATOM 694 O O . VAL A 1 86 ? -0.324 27.578 5.98 1 95.19 86 VAL A O 1
ATOM 697 N N . ARG A 1 87 ? -2.125 26.562 5.195 1 95.31 87 ARG A N 1
ATOM 698 C CA . ARG A 1 87 ? -1.851 27.078 3.859 1 95.31 87 ARG A CA 1
ATOM 699 C C . ARG A 1 87 ? -1.949 28.594 3.832 1 95.31 87 ARG A C 1
ATOM 701 O O . ARG A 1 87 ? -1.134 29.266 3.193 1 95.31 87 ARG A O 1
ATOM 708 N N . ALA A 1 88 ? -2.959 29.141 4.473 1 95.31 88 ALA A N 1
ATOM 709 C CA . ALA A 1 88 ? -3.129 30.578 4.555 1 95.31 88 ALA A CA 1
ATOM 710 C C . ALA A 1 88 ? -1.938 31.234 5.25 1 95.31 88 ALA A C 1
ATOM 712 O O . ALA A 1 88 ? -1.447 32.281 4.805 1 95.31 88 ALA A O 1
ATOM 713 N N . GLN A 1 89 ? -1.496 30.609 6.262 1 93.12 89 GLN A N 1
ATOM 714 C CA . GLN A 1 89 ? -0.343 31.141 6.988 1 93.12 89 GLN A CA 1
ATOM 715 C C . GLN A 1 89 ? 0.906 31.141 6.109 1 93.12 89 GLN A C 1
ATOM 717 O O . GLN A 1 89 ? 1.664 32.094 6.105 1 93.12 89 GLN A O 1
ATOM 722 N N . LEU A 1 90 ? 1.104 30.031 5.434 1 93.94 90 LEU A N 1
ATOM 723 C CA . LEU A 1 90 ? 2.262 29.922 4.555 1 93.94 90 LEU A CA 1
ATOM 724 C C . LEU A 1 90 ? 2.221 30.969 3.455 1 93.94 90 LEU A C 1
ATOM 726 O O . LEU A 1 90 ? 3.242 31.594 3.141 1 93.94 90 LEU A O 1
ATOM 730 N N . SER A 1 91 ? 1.066 31.125 2.945 1 93.88 91 SER A N 1
ATOM 731 C CA . SER A 1 91 ? 0.89 32.125 1.909 1 93.88 91 SER A CA 1
ATOM 732 C C . SER A 1 91 ? 1.228 33.531 2.434 1 93.88 91 SER A C 1
ATOM 734 O O . SER A 1 91 ? 1.877 34.312 1.742 1 93.88 91 SER A O 1
ATOM 736 N N . GLN A 1 92 ? 0.794 33.812 3.6 1 91.25 92 GLN A N 1
ATOM 737 C CA . GLN A 1 92 ? 1.075 35.125 4.203 1 91.25 92 GLN A CA 1
ATOM 738 C C . GLN A 1 92 ? 2.572 35.312 4.445 1 91.25 92 GLN A C 1
ATOM 740 O O . GLN A 1 92 ? 3.119 36.375 4.195 1 91.25 92 GLN A O 1
ATOM 745 N N . LYS A 1 93 ? 3.189 34.281 4.859 1 91.06 93 LYS A N 1
ATOM 746 C CA . LYS A 1 93 ? 4.621 34.344 5.133 1 91.06 93 LYS A CA 1
ATOM 747 C C . LYS A 1 93 ? 5.414 34.562 3.846 1 91.06 93 LYS A C 1
ATOM 749 O O . LYS A 1 93 ? 6.398 35.312 3.838 1 91.06 93 LYS A O 1
ATOM 754 N N . VAL A 1 94 ? 4.977 33.969 2.818 1 90.94 94 VAL A N 1
ATOM 755 C CA . VAL A 1 94 ? 5.637 34.125 1.526 1 90.94 94 VAL A CA 1
ATOM 756 C C . VAL A 1 94 ? 5.465 35.562 1.024 1 90.94 94 VAL A C 1
ATOM 758 O O . VAL A 1 94 ? 6.418 36.188 0.542 1 90.94 94 VAL A O 1
ATOM 761 N N . ALA A 1 95 ? 4.316 36.094 1.297 1 91.69 95 ALA A N 1
ATOM 762 C CA . ALA A 1 95 ? 4.047 37.469 0.883 1 91.69 95 ALA A CA 1
ATOM 763 C C . ALA A 1 95 ? 4.895 38.438 1.678 1 91.69 95 ALA A C 1
ATOM 765 O O . ALA A 1 95 ? 5.414 39.406 1.121 1 91.69 95 ALA A O 1
ATOM 766 N N . ASP A 1 96 ? 5.059 38.188 2.828 1 88.44 96 ASP A N 1
ATOM 767 C CA . ASP A 1 96 ? 5.828 39.094 3.697 1 88.44 96 ASP A CA 1
ATOM 768 C C . ASP A 1 96 ? 7.309 39.062 3.332 1 88.44 96 ASP A C 1
ATOM 770 O O . ASP A 1 96 ? 8.016 40.062 3.527 1 88.44 96 ASP A O 1
ATOM 774 N N . SER A 1 97 ? 7.754 37.906 2.875 1 84.94 97 SER A N 1
ATOM 775 C CA . SER A 1 97 ? 9.172 37.812 2.527 1 84.94 97 SER A CA 1
ATOM 776 C C . SER A 1 97 ? 9.469 38.5 1.2 1 84.94 97 SER A C 1
ATOM 778 O O . SER A 1 97 ? 10.625 38.75 0.872 1 84.94 97 SER A O 1
ATOM 780 N N . LEU A 1 98 ? 8.438 38.625 0.45 1 83.06 98 LEU A N 1
ATOM 781 C CA . LEU A 1 98 ? 8.602 39.281 -0.846 1 83.06 98 LEU A CA 1
ATOM 782 C C . LEU A 1 98 ? 8.5 40.781 -0.711 1 83.06 98 LEU A C 1
ATOM 784 O O . LEU A 1 98 ? 8.812 41.531 -1.653 1 83.06 98 LEU A O 1
ATOM 788 N N . LEU A 1 99 ? 8 41.312 0.355 1 74.12 99 LEU A N 1
ATOM 789 C CA . LEU A 1 99 ? 7.973 42.75 0.627 1 74.12 99 LEU A CA 1
ATOM 790 C C . LEU A 1 99 ? 9.242 43.188 1.351 1 74.12 99 LEU A C 1
ATOM 792 O O . LEU A 1 99 ? 9.75 44.281 1.113 1 74.12 99 LEU A O 1
ATOM 796 N N . MET B 1 1 ? -10.906 -3.705 11.312 1 55.88 1 MET B N 1
ATOM 797 C CA . MET B 1 1 ? -10.508 -2.303 11.211 1 55.88 1 MET B CA 1
ATOM 798 C C . MET B 1 1 ? -9.742 -2.047 9.914 1 55.88 1 MET B C 1
ATOM 800 O O . MET B 1 1 ? -9.055 -2.936 9.406 1 55.88 1 MET B O 1
ATOM 804 N N . PRO B 1 2 ? -10.039 -0.882 9.266 1 67.69 2 PRO B N 1
ATOM 805 C CA . PRO B 1 2 ? -9.305 -0.632 8.023 1 67.69 2 PRO B CA 1
ATOM 806 C C . PRO B 1 2 ? -7.793 -0.544 8.242 1 67.69 2 PRO B C 1
ATOM 808 O O . PRO B 1 2 ? -7.344 -0.138 9.32 1 67.69 2 PRO B O 1
ATOM 811 N N . ILE B 1 3 ? -7.086 -0.99 7.352 1 71.94 3 ILE B N 1
ATOM 812 C CA . ILE B 1 3 ? -5.629 -0.948 7.418 1 71.94 3 ILE B CA 1
ATOM 813 C C . ILE B 1 3 ? -5.141 0.462 7.09 1 71.94 3 ILE B C 1
ATOM 815 O O . ILE B 1 3 ? -5.258 0.918 5.949 1 71.94 3 ILE B O 1
ATOM 819 N N . ARG B 1 4 ? -4.805 1.161 8.172 1 80.88 4 ARG B N 1
ATOM 820 C CA . ARG B 1 4 ? -4.109 2.434 8.008 1 80.88 4 ARG B CA 1
ATOM 821 C C . ARG B 1 4 ? -2.598 2.246 8.086 1 80.88 4 ARG B C 1
ATOM 823 O O . ARG B 1 4 ? 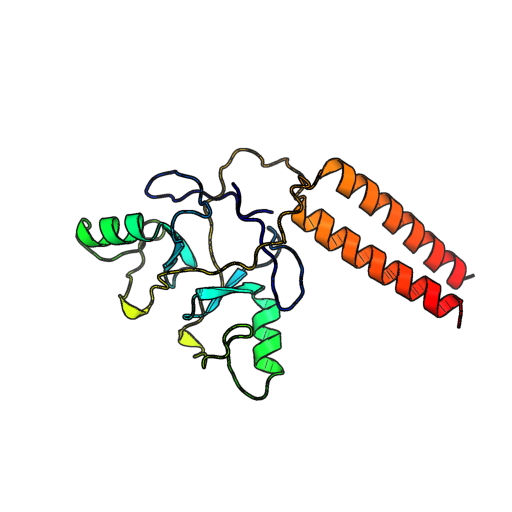-2.062 1.917 9.148 1 80.88 4 ARG B O 1
ATOM 830 N N . ALA B 1 5 ? -1.953 2.424 6.977 1 87.62 5 ALA B N 1
ATOM 831 C CA . ALA B 1 5 ? -0.541 2.061 6.91 1 87.62 5 ALA B CA 1
ATOM 832 C C . ALA B 1 5 ? 0.293 3.203 6.336 1 87.62 5 ALA B C 1
ATOM 834 O O . ALA B 1 5 ? -0.238 4.09 5.664 1 87.62 5 ALA B O 1
ATOM 835 N N . LEU B 1 6 ? 1.545 3.135 6.68 1 92 6 LEU B N 1
ATOM 836 C CA . LEU B 1 6 ? 2.504 4.141 6.238 1 92 6 LEU B CA 1
ATOM 837 C C . LEU B 1 6 ? 3.561 3.521 5.328 1 92 6 LEU B C 1
ATOM 839 O O . LEU B 1 6 ? 3.93 2.357 5.5 1 92 6 LEU B O 1
ATOM 843 N N . CYS B 1 7 ? 3.969 4.297 4.469 1 95.56 7 CYS B N 1
ATOM 844 C CA . CYS B 1 7 ? 5.172 3.949 3.725 1 95.56 7 CYS B CA 1
ATOM 845 C C . CYS B 1 7 ? 6.422 4.207 4.559 1 95.56 7 CYS B C 1
ATOM 847 O O . CYS B 1 7 ? 6.691 5.344 4.949 1 95.56 7 CYS B O 1
ATOM 849 N N . THR B 1 8 ? 7.25 3.24 4.762 1 96.31 8 THR B N 1
ATOM 850 C CA . THR B 1 8 ? 8.383 3.383 5.672 1 96.31 8 THR B CA 1
ATOM 851 C C . THR B 1 8 ? 9.461 4.262 5.059 1 96.31 8 THR B C 1
ATOM 853 O O . THR B 1 8 ? 10.359 4.738 5.762 1 96.31 8 THR B O 1
ATOM 856 N N . ILE B 1 9 ? 9.43 4.438 3.787 1 96.94 9 ILE B N 1
ATOM 857 C CA . ILE B 1 9 ? 10.453 5.238 3.119 1 96.94 9 ILE B CA 1
ATOM 858 C C . ILE B 1 9 ? 10.148 6.723 3.309 1 96.94 9 ILE B C 1
ATOM 860 O O . ILE B 1 9 ? 11.031 7.496 3.686 1 96.94 9 ILE B O 1
ATOM 864 N N . CYS B 1 10 ? 8.914 7.094 3.086 1 96.12 10 CYS B N 1
ATOM 865 C CA . CYS B 1 10 ? 8.594 8.516 3.129 1 96.12 10 CYS B CA 1
ATOM 866 C C . CYS B 1 10 ? 7.781 8.859 4.371 1 96.12 10 CYS B C 1
ATOM 868 O O . CYS B 1 10 ? 7.539 10.031 4.66 1 96.12 10 CYS B O 1
ATOM 870 N N . SER B 1 11 ? 7.168 7.93 5.07 1 93.31 11 SER B N 1
ATOM 871 C CA . SER B 1 11 ? 6.418 8.047 6.316 1 93.31 11 SER B CA 1
ATOM 872 C C . SER B 1 11 ? 5.031 8.633 6.078 1 93.31 11 SER B C 1
ATOM 874 O O . SER B 1 11 ? 4.336 9.008 7.023 1 93.31 11 SER B O 1
ATOM 876 N N . ASP B 1 12 ? 4.629 8.766 4.855 1 92.62 12 ASP B N 1
ATOM 877 C CA . ASP B 1 12 ? 3.25 9.141 4.559 1 92.62 12 ASP B CA 1
ATOM 878 C C . ASP B 1 12 ? 2.318 7.938 4.691 1 92.62 12 ASP B C 1
ATOM 880 O O . ASP B 1 12 ? 2.727 6.801 4.457 1 92.62 12 ASP B O 1
ATOM 884 N N . PHE B 1 13 ? 1.09 8.328 4.934 1 90.62 13 PHE B N 1
ATOM 885 C CA . PHE B 1 13 ? 0.051 7.312 4.844 1 90.62 13 PHE B CA 1
ATOM 886 C C . PHE B 1 13 ? -0.196 6.918 3.393 1 90.62 13 PHE B C 1
ATOM 888 O O . PHE B 1 13 ? -0.118 7.758 2.494 1 90.62 13 PHE B O 1
ATOM 895 N N . PHE B 1 14 ? -0.459 5.617 3.305 1 90.31 14 PHE B N 1
ATOM 896 C CA . PHE B 1 14 ? -0.989 5.254 1.995 1 90.31 14 PHE B CA 1
ATOM 897 C C . PHE B 1 14 ? -2.344 5.914 1.759 1 90.31 14 PHE B C 1
ATOM 899 O O . PHE B 1 14 ? -3.191 5.938 2.654 1 90.31 14 PHE B O 1
ATOM 906 N N . ASP B 1 15 ? -2.473 6.457 0.587 1 87.12 15 ASP B N 1
ATOM 907 C CA . ASP B 1 15 ? -3.736 7.105 0.243 1 87.12 15 ASP B CA 1
ATOM 908 C C . ASP B 1 15 ? -4.156 6.762 -1.184 1 87.12 15 ASP B C 1
ATOM 910 O O . ASP B 1 15 ? -3.582 5.867 -1.809 1 87.12 15 ASP B O 1
ATOM 914 N N . HIS B 1 16 ? -5.184 7.375 -1.702 1 85.88 16 HIS B N 1
ATOM 915 C CA . HIS B 1 16 ? -5.758 6.977 -2.98 1 85.88 16 HIS B CA 1
ATOM 916 C C . HIS B 1 16 ? -5.035 7.652 -4.145 1 85.88 16 HIS B C 1
ATOM 918 O O . HIS B 1 16 ? -5.285 7.328 -5.309 1 85.88 16 HIS B O 1
ATOM 924 N N . SER B 1 17 ? -4.117 8.477 -3.863 1 88.94 17 SER B N 1
ATOM 925 C CA . SER B 1 17 ? -3.529 9.289 -4.922 1 88.94 17 SER B CA 1
ATOM 926 C C . SER B 1 17 ? -2.234 8.672 -5.441 1 88.94 17 SER B C 1
ATOM 928 O O . SER B 1 17 ? -1.789 8.984 -6.547 1 88.94 17 SER B O 1
ATOM 930 N N . ARG B 1 18 ? -1.592 7.816 -4.707 1 93.81 18 ARG B N 1
ATOM 931 C CA . ARG B 1 18 ? -0.3 7.246 -5.078 1 93.81 18 ARG B CA 1
ATOM 932 C C . ARG B 1 18 ? -0.365 5.723 -5.117 1 93.81 18 ARG B C 1
ATOM 934 O O . ARG B 1 18 ? -1.006 5.102 -4.27 1 93.81 18 ARG B O 1
ATOM 941 N N . ASP B 1 19 ? 0.337 5.109 -6.023 1 95.88 19 ASP B N 1
ATOM 942 C CA . ASP B 1 19 ? 0.34 3.658 -6.172 1 95.88 19 ASP B CA 1
ATOM 943 C C . ASP B 1 19 ? 1.165 2.998 -5.066 1 95.88 19 ASP B C 1
ATOM 945 O O . ASP B 1 19 ? 2.189 3.537 -4.645 1 95.88 19 ASP B O 1
ATOM 949 N N . VAL B 1 20 ? 0.658 1.853 -4.703 1 96.62 20 VAL B N 1
ATOM 950 C CA . VAL B 1 20 ? 1.359 1.036 -3.719 1 96.62 20 VAL B CA 1
ATOM 951 C C . VAL B 1 20 ? 1.969 -0.187 -4.402 1 96.62 20 VAL B C 1
ATOM 953 O O . VAL B 1 20 ? 1.293 -0.881 -5.164 1 96.62 20 VAL B O 1
ATOM 956 N N . ALA B 1 21 ? 3.246 -0.42 -4.156 1 98.12 21 ALA B N 1
ATOM 957 C CA . ALA B 1 21 ? 3.971 -1.571 -4.688 1 98.12 21 ALA B CA 1
ATOM 958 C C . ALA B 1 21 ? 4.293 -2.572 -3.58 1 98.12 21 ALA B C 1
ATOM 960 O O . ALA B 1 21 ? 4.258 -2.232 -2.396 1 98.12 21 ALA B O 1
ATOM 961 N N . ALA B 1 22 ? 4.562 -3.797 -4.039 1 98.38 22 ALA B N 1
ATOM 962 C CA . ALA B 1 22 ? 4.996 -4.84 -3.109 1 98.38 22 ALA B CA 1
ATOM 963 C C . ALA B 1 22 ? 6.164 -5.633 -3.682 1 98.38 22 ALA B C 1
ATOM 965 O O . ALA B 1 22 ? 6.207 -5.914 -4.883 1 98.38 22 ALA B O 1
ATOM 966 N N . ILE B 1 23 ? 7.047 -5.973 -2.797 1 97.75 23 ILE B N 1
ATOM 967 C CA . ILE B 1 23 ? 8.156 -6.875 -3.1 1 97.75 23 ILE B CA 1
ATOM 968 C C . ILE B 1 23 ? 7.77 -8.305 -2.732 1 97.75 23 ILE B C 1
ATOM 970 O O . ILE B 1 23 ? 6.805 -8.523 -1.995 1 97.75 23 ILE B O 1
ATOM 974 N N . HIS B 1 24 ? 8.477 -9.281 -3.283 1 97.38 24 HIS B N 1
ATOM 975 C CA . HIS B 1 24 ? 8.133 -10.68 -3.059 1 97.38 24 HIS B CA 1
ATOM 976 C C . HIS B 1 24 ? 8.219 -11.039 -1.58 1 97.38 24 HIS B C 1
ATOM 978 O O . HIS B 1 24 ? 7.625 -12.023 -1.139 1 97.38 24 HIS B O 1
ATOM 984 N N . CYS B 1 25 ? 9 -10.273 -0.844 1 97.88 25 CYS B N 1
ATOM 985 C CA . CYS B 1 25 ? 9.07 -10.5 0.595 1 97.88 25 CYS B CA 1
ATOM 986 C C . CYS B 1 25 ? 7.77 -10.086 1.274 1 97.88 25 CYS B C 1
ATOM 988 O O . CYS B 1 25 ? 7.547 -10.406 2.443 1 97.88 25 CYS B O 1
ATOM 990 N N . GLY B 1 26 ? 6.934 -9.344 0.61 1 98.31 26 GLY B N 1
ATOM 991 C CA . GLY B 1 26 ? 5.641 -8.961 1.149 1 98.31 26 GLY B CA 1
ATOM 992 C C . GLY B 1 26 ? 5.59 -7.512 1.604 1 98.31 26 GLY B C 1
ATOM 993 O O . GLY B 1 26 ? 4.508 -6.957 1.806 1 98.31 26 GLY B O 1
ATOM 994 N N . HIS B 1 27 ? 6.668 -6.797 1.787 1 98 27 HIS B N 1
ATOM 995 C CA . HIS B 1 27 ? 6.676 -5.41 2.24 1 98 27 HIS B CA 1
ATOM 996 C C . HIS B 1 27 ? 6.148 -4.477 1.16 1 98 27 HIS B C 1
ATOM 998 O O . HIS B 1 27 ? 6.453 -4.648 -0.022 1 98 27 HIS B O 1
ATOM 1004 N N . THR B 1 28 ? 5.457 -3.471 1.617 1 97.31 28 THR B N 1
ATOM 1005 C CA . THR B 1 28 ? 4.781 -2.564 0.697 1 97.31 28 THR B CA 1
ATOM 1006 C C . THR B 1 28 ? 5.312 -1.142 0.851 1 97.31 28 THR B C 1
ATOM 1008 O O . THR B 1 28 ? 5.691 -0.73 1.949 1 97.31 28 THR B O 1
ATOM 1011 N N . PHE B 1 29 ? 5.316 -0.457 -0.272 1 97.56 29 PHE B N 1
ATOM 1012 C CA . PHE B 1 29 ? 5.812 0.912 -0.365 1 97.56 29 PHE B CA 1
ATOM 1013 C C . PHE B 1 29 ? 5.074 1.683 -1.453 1 97.56 29 PHE B C 1
ATOM 1015 O O . PHE B 1 29 ? 4.441 1.083 -2.326 1 97.56 29 PHE B O 1
ATOM 1022 N N . HIS B 1 30 ? 5.129 3.006 -1.313 1 97.69 30 HIS B N 1
ATOM 1023 C CA . HIS B 1 30 ? 4.777 3.725 -2.533 1 97.69 30 HIS B CA 1
ATOM 1024 C C . HIS B 1 30 ? 5.66 3.295 -3.701 1 97.69 30 HIS B C 1
ATOM 1026 O O . HIS B 1 30 ? 6.867 3.111 -3.537 1 97.69 30 HIS B O 1
ATOM 1032 N N . LEU B 1 31 ? 5.105 3.238 -4.82 1 98.38 31 LEU B N 1
ATOM 1033 C CA . LEU B 1 31 ? 5.879 2.834 -5.988 1 98.38 31 LEU B CA 1
ATOM 1034 C C . LEU B 1 31 ? 7.039 3.797 -6.234 1 98.38 31 LEU B C 1
ATOM 1036 O O . LEU B 1 31 ? 8.18 3.367 -6.43 1 98.38 31 LEU B O 1
ATOM 1040 N N . GLN B 1 32 ? 6.723 5.023 -6.137 1 98.56 32 GLN B N 1
ATOM 1041 C CA . GLN B 1 32 ? 7.75 6.016 -6.441 1 98.56 32 GLN B CA 1
ATOM 1042 C C . GLN B 1 32 ? 8.867 5.988 -5.398 1 98.56 32 GLN B C 1
ATOM 1044 O O . GLN B 1 32 ? 10.039 6.145 -5.738 1 98.56 32 GLN B O 1
ATOM 1049 N N . CYS B 1 33 ? 8.484 5.781 -4.16 1 98.5 33 CYS B N 1
ATOM 1050 C CA . CYS B 1 33 ? 9.484 5.645 -3.111 1 98.5 33 CYS B CA 1
ATOM 1051 C C . CYS B 1 33 ? 10.383 4.445 -3.369 1 98.5 33 CYS B C 1
ATOM 1053 O O . CYS B 1 33 ? 11.609 4.527 -3.211 1 98.5 33 CYS B O 1
ATOM 1055 N N . LEU B 1 34 ? 9.812 3.418 -3.809 1 98.25 34 LEU B N 1
ATOM 1056 C CA . LEU B 1 34 ? 10.57 2.199 -4.082 1 98.25 34 LEU B CA 1
ATOM 1057 C C . LEU B 1 34 ? 11.531 2.406 -5.246 1 98.25 34 LEU B C 1
ATOM 1059 O O . LEU B 1 34 ? 12.695 1.999 -5.176 1 98.25 34 LEU B O 1
ATOM 1063 N N . ILE B 1 35 ? 11.078 3.002 -6.262 1 98.19 35 ILE B N 1
ATOM 1064 C CA . ILE B 1 35 ? 11.906 3.275 -7.434 1 98.19 35 ILE B CA 1
ATOM 1065 C C . ILE B 1 35 ? 13.109 4.121 -7.027 1 98.19 35 ILE B C 1
ATOM 1067 O O . ILE B 1 35 ? 14.242 3.812 -7.395 1 98.19 35 ILE B O 1
ATOM 1071 N N . GLN B 1 36 ? 12.805 5.145 -6.246 1 98.25 36 GLN B N 1
ATOM 1072 C CA . GLN B 1 36 ? 13.891 6.016 -5.793 1 98.25 36 GLN B CA 1
ATOM 1073 C C . GLN B 1 36 ? 14.891 5.246 -4.938 1 98.25 36 GLN B C 1
ATOM 1075 O O . GLN B 1 36 ? 16.094 5.441 -5.062 1 98.25 36 GLN B O 1
ATOM 1080 N N . TRP B 1 37 ? 14.359 4.434 -4.082 1 98.12 37 TRP B N 1
ATOM 1081 C CA . TRP B 1 37 ? 15.219 3.596 -3.244 1 98.12 37 TRP B CA 1
ATOM 1082 C C . TRP B 1 37 ? 16.172 2.76 -4.098 1 98.12 37 TRP B C 1
ATOM 1084 O O . TRP B 1 37 ? 17.375 2.713 -3.83 1 98.12 37 TRP B O 1
ATOM 1094 N N . PHE B 1 38 ? 15.727 2.129 -5.18 1 97.62 38 PHE B N 1
ATOM 1095 C CA . PHE B 1 38 ? 16.531 1.248 -6.012 1 97.62 38 PHE B CA 1
ATOM 1096 C C . PHE B 1 38 ? 17.531 2.053 -6.848 1 97.62 38 PHE B C 1
ATOM 1098 O O . PHE B 1 38 ? 18.578 1.544 -7.223 1 97.62 38 PHE B O 1
ATOM 1105 N N . GLU B 1 39 ? 17.156 3.244 -7.129 1 97.38 39 GLU B N 1
ATOM 1106 C CA . GLU B 1 39 ? 18.031 4.086 -7.941 1 97.38 39 GLU B CA 1
ATOM 1107 C C . GLU B 1 39 ? 19.188 4.652 -7.113 1 97.38 39 GLU B C 1
ATOM 1109 O O . GLU B 1 39 ? 20.25 4.957 -7.648 1 97.38 39 GLU B O 1
ATOM 1114 N N . THR B 1 40 ? 18.969 4.754 -5.793 1 96.88 40 THR B N 1
ATOM 1115 C CA . THR B 1 40 ? 19.953 5.457 -4.973 1 96.88 40 THR B CA 1
ATOM 1116 C C . THR B 1 40 ? 20.734 4.473 -4.109 1 96.88 40 THR B C 1
ATOM 1118 O O . THR B 1 40 ? 21.859 4.766 -3.689 1 96.88 40 THR B O 1
ATOM 1121 N N . ALA B 1 41 ? 20.25 3.355 -3.914 1 94 41 ALA B N 1
ATOM 1122 C CA . ALA B 1 41 ? 20.906 2.359 -3.07 1 94 41 ALA B CA 1
ATOM 1123 C C . ALA B 1 41 ? 21.984 1.603 -3.848 1 94 41 ALA B C 1
ATOM 1125 O O . ALA B 1 41 ? 21.859 1.412 -5.059 1 94 41 ALA B O 1
ATOM 1126 N N . PRO B 1 42 ? 23.078 1.228 -3.17 1 94.31 42 PRO B N 1
ATOM 1127 C CA . PRO B 1 42 ? 24.141 0.491 -3.842 1 94.31 42 PRO B CA 1
ATOM 1128 C C . PRO B 1 42 ? 23.703 -0.888 -4.324 1 94.31 42 PRO B C 1
ATOM 1130 O O . PRO B 1 42 ? 24.328 -1.464 -5.219 1 94.31 42 PRO B O 1
ATOM 1133 N N . SER B 1 43 ? 22.703 -1.444 -3.734 1 95.94 43 SER B N 1
ATOM 1134 C CA . SER B 1 43 ? 22.141 -2.742 -4.098 1 95.94 43 SER B CA 1
ATOM 1135 C C . SER B 1 43 ? 20.609 -2.713 -4.086 1 95.94 43 SER B C 1
ATOM 1137 O O . SER B 1 43 ? 20.016 -1.863 -3.428 1 95.94 43 SER B O 1
ATOM 1139 N N . ARG B 1 44 ? 20.094 -3.65 -4.832 1 97.25 44 ARG B N 1
ATOM 1140 C CA . ARG B 1 44 ? 18.641 -3.729 -4.906 1 97.25 44 ARG B CA 1
ATOM 1141 C C . ARG B 1 44 ? 18.094 -4.652 -3.826 1 97.25 44 ARG B C 1
ATOM 1143 O O . ARG B 1 44 ? 17.922 -5.852 -4.055 1 97.25 44 ARG B O 1
ATOM 1150 N N . THR B 1 45 ? 17.781 -4.07 -2.705 1 98.25 45 THR B N 1
ATOM 1151 C CA . THR B 1 45 ? 17.234 -4.828 -1.586 1 98.25 45 THR B CA 1
ATOM 1152 C C . THR B 1 45 ? 15.922 -4.203 -1.1 1 98.25 45 THR B C 1
ATOM 1154 O O . THR B 1 45 ? 15.648 -3.035 -1.385 1 98.25 45 THR B O 1
ATO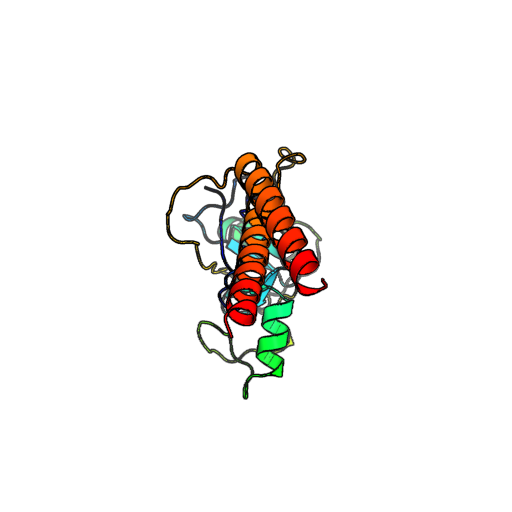M 1157 N N . CYS B 1 46 ? 15.172 -4.926 -0.445 1 98.31 46 CYS B N 1
ATOM 1158 C CA . CYS B 1 46 ? 13.977 -4.395 0.193 1 98.31 46 CYS B CA 1
ATOM 1159 C C . CYS B 1 46 ? 14.336 -3.336 1.231 1 98.31 46 CYS B C 1
ATOM 1161 O O . CYS B 1 46 ? 15.219 -3.551 2.059 1 98.31 46 CYS B O 1
ATOM 1163 N N . PRO B 1 47 ? 13.688 -2.248 1.306 1 97.81 47 PRO B N 1
ATOM 1164 C CA . PRO B 1 47 ? 13.984 -1.188 2.273 1 97.81 47 PRO B CA 1
ATOM 1165 C C . PRO B 1 47 ? 13.766 -1.632 3.719 1 97.81 47 PRO B C 1
ATOM 1167 O O . PRO B 1 47 ? 14.336 -1.042 4.641 1 97.81 47 PRO B O 1
ATOM 1170 N N . GLN B 1 48 ? 13.062 -2.684 3.928 1 96.88 48 GLN B N 1
ATOM 1171 C CA . GLN B 1 48 ? 12.688 -3.051 5.289 1 96.88 48 GLN B CA 1
ATOM 1172 C C . GLN B 1 48 ? 13.414 -4.316 5.738 1 96.88 48 GLN B C 1
ATOM 1174 O O . GLN B 1 48 ? 14.125 -4.309 6.746 1 96.88 48 GLN B O 1
ATOM 1179 N N . CYS B 1 49 ? 13.391 -5.395 5.023 1 97.81 49 CYS B N 1
ATOM 1180 C CA . CYS B 1 49 ? 13.984 -6.648 5.477 1 97.81 49 CYS B CA 1
ATOM 1181 C C . CYS B 1 49 ? 15.32 -6.898 4.797 1 97.81 49 CYS B C 1
ATOM 1183 O O . CYS B 1 49 ? 16.031 -7.848 5.141 1 97.81 49 CYS B O 1
ATOM 1185 N N . ARG B 1 50 ? 15.648 -6.273 3.752 1 97.75 50 ARG B N 1
ATOM 1186 C CA . ARG B 1 50 ? 16.953 -6.188 3.098 1 97.75 50 ARG B CA 1
ATOM 1187 C C . ARG B 1 50 ? 17.219 -7.418 2.238 1 97.75 50 ARG B C 1
ATOM 1189 O O . ARG B 1 50 ? 18.359 -7.656 1.821 1 97.75 50 ARG B O 1
ATOM 1196 N N . ILE B 1 51 ? 16.281 -8.164 1.97 1 97.62 51 ILE B N 1
ATOM 1197 C CA . ILE B 1 51 ? 16.5 -9.266 1.036 1 97.62 51 ILE B CA 1
ATOM 1198 C C . ILE B 1 51 ? 16.75 -8.711 -0.363 1 97.62 51 ILE B C 1
ATOM 1200 O O . ILE B 1 51 ? 16.297 -7.617 -0.701 1 97.62 51 ILE B O 1
ATOM 1204 N N . GLN B 1 52 ? 17.422 -9.484 -1.145 1 98 52 GLN B N 1
ATOM 1205 C CA . GLN B 1 52 ? 17.656 -9.117 -2.535 1 98 52 GLN B CA 1
ATOM 1206 C C . GLN B 1 52 ? 16.359 -9.125 -3.336 1 98 52 GLN B C 1
ATOM 1208 O O . GLN B 1 52 ? 15.523 -10.016 -3.17 1 98 52 GLN B O 1
ATOM 1213 N N . VAL B 1 53 ? 16.25 -8.086 -4.191 1 97.62 53 VAL B N 1
ATOM 1214 C CA . VAL B 1 53 ? 15.008 -7.922 -4.93 1 97.62 53 VAL B CA 1
ATOM 1215 C C . VAL B 1 53 ? 15.281 -7.996 -6.43 1 97.62 53 VAL B C 1
ATOM 1217 O O . VAL B 1 53 ? 16.062 -7.207 -6.965 1 97.62 53 VAL B O 1
ATOM 1220 N N . GLY B 1 54 ? 14.594 -8.938 -7.055 1 95.31 54 GLY B N 1
ATOM 1221 C CA . GLY B 1 54 ? 14.609 -8.984 -8.508 1 95.31 54 GLY B CA 1
ATOM 1222 C C . GLY B 1 54 ? 13.562 -8.086 -9.141 1 95.31 54 GLY B C 1
ATOM 1223 O O . GLY B 1 54 ? 12.445 -7.961 -8.633 1 95.31 54 GLY B O 1
ATOM 1224 N N . LYS B 1 55 ? 13.867 -7.523 -10.273 1 91.81 55 LYS B N 1
ATOM 1225 C CA . LYS B 1 55 ? 12.969 -6.598 -10.953 1 91.81 55 LYS B CA 1
ATOM 1226 C C . LYS B 1 55 ? 11.648 -7.27 -11.297 1 91.81 55 LYS B C 1
ATOM 1228 O O . LYS B 1 55 ? 10.586 -6.656 -11.18 1 91.81 55 LYS B O 1
ATOM 1233 N N . ARG B 1 56 ? 11.719 -8.531 -11.578 1 93.06 56 ARG B N 1
ATOM 1234 C CA . ARG B 1 56 ? 10.539 -9.234 -12.07 1 93.06 56 ARG B CA 1
ATOM 1235 C C . ARG B 1 56 ? 9.656 -9.688 -10.914 1 93.06 56 ARG B C 1
ATOM 1237 O O . ARG B 1 56 ? 8.539 -10.164 -11.125 1 93.06 56 ARG B O 1
ATOM 1244 N N . THR B 1 57 ? 10.102 -9.5 -9.727 1 94.94 57 THR B N 1
ATOM 1245 C CA . THR B 1 57 ? 9.359 -10.016 -8.578 1 94.94 57 THR B CA 1
ATOM 1246 C C . THR B 1 57 ? 8.594 -8.891 -7.887 1 94.94 57 THR B C 1
ATOM 1248 O O . THR B 1 57 ? 7.992 -9.102 -6.832 1 94.94 57 THR B O 1
ATOM 1251 N N . ILE B 1 58 ? 8.648 -7.746 -8.477 1 97.5 58 ILE B N 1
ATOM 1252 C CA . ILE B 1 58 ? 7.973 -6.582 -7.918 1 97.5 58 ILE B CA 1
ATOM 1253 C C . ILE B 1 58 ? 6.57 -6.465 -8.516 1 97.5 58 ILE B C 1
ATOM 1255 O O . ILE B 1 58 ? 6.395 -6.566 -9.727 1 97.5 58 ILE B O 1
ATOM 1259 N N . ILE B 1 59 ? 5.648 -6.355 -7.645 1 98.06 59 ILE B N 1
ATOM 1260 C CA . ILE B 1 59 ? 4.328 -5.918 -8.094 1 98.06 59 ILE B CA 1
ATOM 1261 C C . ILE B 1 59 ? 4.246 -4.395 -8.039 1 98.06 59 ILE B C 1
ATOM 1263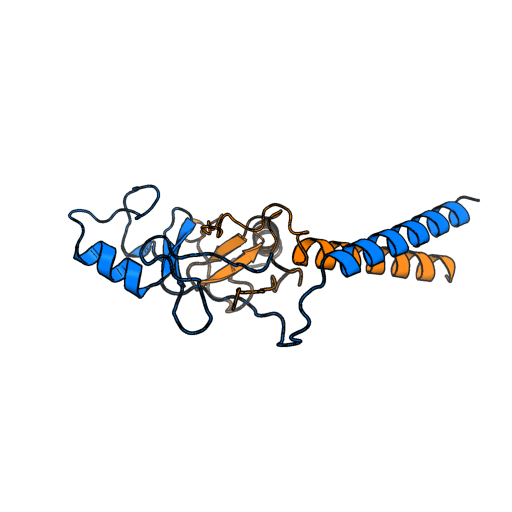 O O . ILE B 1 59 ? 4.25 -3.801 -6.961 1 98.06 59 ILE B O 1
ATOM 1267 N N . ASN B 1 60 ? 4.027 -3.764 -9.078 1 97.81 60 ASN B N 1
ATOM 1268 C CA . ASN B 1 60 ? 4.164 -2.314 -9.164 1 97.81 60 ASN B CA 1
ATOM 1269 C C . ASN B 1 60 ? 2.928 -1.602 -8.625 1 97.81 60 ASN B C 1
ATOM 1271 O O . ASN B 1 60 ? 3.01 -0.453 -8.188 1 97.81 60 ASN B O 1
ATOM 1275 N N . LYS B 1 61 ? 1.848 -2.295 -8.773 1 97.81 61 LYS B N 1
ATOM 1276 C CA . LYS B 1 61 ? 0.607 -1.676 -8.312 1 97.81 61 LYS B CA 1
ATOM 1277 C C . LYS B 1 61 ? -0.313 -2.703 -7.66 1 97.81 61 LYS B C 1
ATOM 1279 O O . LYS B 1 61 ? -0.702 -3.688 -8.297 1 97.81 61 LYS B O 1
ATOM 1284 N N . LEU B 1 62 ? -0.652 -2.434 -6.477 1 96.69 62 LEU B N 1
ATOM 1285 C CA . LEU B 1 62 ? -1.653 -3.244 -5.789 1 96.69 62 LEU B CA 1
ATOM 1286 C C . LEU B 1 62 ? -3.051 -2.666 -5.992 1 96.69 62 LEU B C 1
ATOM 1288 O O . LEU B 1 62 ? -3.232 -1.447 -5.957 1 96.69 62 LEU B O 1
ATOM 1292 N N . PHE B 1 63 ? -3.967 -3.557 -6.195 1 94.5 63 PHE B N 1
ATOM 1293 C CA . PHE B 1 63 ? -5.367 -3.168 -6.328 1 94.5 63 PHE B CA 1
ATOM 1294 C C . PHE B 1 63 ? -6.191 -3.719 -5.172 1 94.5 63 PHE B C 1
ATOM 1296 O O . PHE B 1 63 ? -6.133 -4.914 -4.875 1 94.5 63 PHE B O 1
ATOM 1303 N N . PHE B 1 64 ? -6.926 -2.789 -4.523 1 90.25 64 PHE B N 1
ATOM 1304 C CA . PHE B 1 64 ? -7.848 -3.141 -3.449 1 90.25 64 PHE B CA 1
ATOM 1305 C C . PHE B 1 64 ? -9.289 -2.834 -3.844 1 90.25 64 PHE B C 1
ATOM 1307 O O . PHE B 1 64 ? -9.57 -1.772 -4.406 1 90.25 64 PHE B O 1
ATOM 1314 N N . ASP B 1 65 ? -10.117 -3.805 -3.631 1 87.06 65 ASP B N 1
ATOM 1315 C CA . ASP B 1 65 ? -11.531 -3.539 -3.873 1 87.06 65 ASP B CA 1
ATOM 1316 C C . ASP B 1 65 ? -12.125 -2.693 -2.752 1 87.06 65 ASP B C 1
ATOM 1318 O O . ASP B 1 65 ? -12.289 -3.17 -1.626 1 87.06 65 ASP B O 1
ATOM 1322 N N . LEU B 1 66 ? -12.43 -1.456 -3.068 1 77.56 66 LEU B N 1
ATOM 1323 C CA . LEU B 1 66 ? -12.883 -0.502 -2.062 1 77.56 66 LEU B CA 1
ATOM 1324 C C . LEU B 1 66 ? -14.375 -0.65 -1.808 1 77.56 66 LEU B C 1
ATOM 1326 O O . LEU B 1 66 ? -15.156 -0.857 -2.744 1 77.56 66 LEU B O 1
ATOM 1330 N N . ALA B 1 67 ? -14.672 -0.725 -0.646 1 69.56 67 ALA B N 1
ATOM 1331 C CA . ALA B 1 67 ? -16.078 -0.79 -0.282 1 69.56 67 ALA B CA 1
ATOM 1332 C C . ALA B 1 67 ? -16.812 0.482 -0.701 1 69.56 67 ALA B C 1
ATOM 1334 O O . ALA B 1 67 ? -16.219 1.562 -0.744 1 69.56 67 ALA B O 1
ATOM 1335 N N . GLN B 1 68 ? -17.547 0.552 -1.998 1 57.19 68 GLN B N 1
ATOM 1336 C CA . GLN B 1 68 ? -18.281 1.628 -2.664 1 57.19 68 GLN B CA 1
ATOM 1337 C C . GLN B 1 68 ? -18.531 2.793 -1.712 1 57.19 68 GLN B C 1
ATOM 1339 O O . GLN B 1 68 ? -18.688 3.936 -2.148 1 57.19 68 GLN B O 1
ATOM 1344 N N . GLU B 1 69 ? -19.078 2.549 -0.636 1 51.44 69 GLU B N 1
ATOM 1345 C CA . GLU B 1 69 ? -19.969 3.582 -0.12 1 51.44 69 GLU B CA 1
ATOM 1346 C C . GLU B 1 69 ? -19.234 4.91 0.05 1 51.44 69 GLU B C 1
ATOM 1348 O O . GLU B 1 69 ? -19.859 5.973 0.044 1 51.44 69 GLU B O 1
ATOM 1353 N N . GLU B 1 70 ? -18.031 5.129 0.74 1 50.09 70 GLU B N 1
ATOM 1354 C CA . GLU B 1 70 ? -17.875 6.48 1.272 1 50.09 70 GLU B CA 1
ATOM 1355 C C . GLU B 1 70 ? -17.141 7.383 0.287 1 50.09 70 GLU B C 1
ATOM 1357 O O . GLU B 1 70 ? -15.906 7.461 0.312 1 50.09 70 GLU B O 1
ATOM 1362 N N . GLU B 1 71 ? -17.531 7.289 -1.019 1 50.03 71 GLU B N 1
ATOM 1363 C CA . GLU B 1 71 ? -17.094 8.25 -2.025 1 50.03 71 GLU B CA 1
ATOM 1364 C C . GLU B 1 71 ? -16.641 9.555 -1.38 1 50.03 71 GLU B C 1
ATOM 1366 O O . GLU B 1 71 ? -15.633 10.141 -1.786 1 50.03 71 GLU B O 1
ATOM 1371 N N . ASN B 1 72 ? -17.703 10.203 -0.887 1 50.44 72 ASN B N 1
ATOM 1372 C CA . ASN B 1 72 ? -17.594 11.625 -0.574 1 50.44 72 ASN B CA 1
ATOM 1373 C C . ASN B 1 72 ? -16.609 11.875 0.571 1 50.44 72 ASN B C 1
ATOM 1375 O O . ASN B 1 72 ? -16.562 12.969 1.129 1 50.44 72 ASN B O 1
ATOM 1379 N N . VAL B 1 73 ? -15.977 10.773 1.136 1 59.72 73 VAL B N 1
ATOM 1380 C CA . VAL B 1 73 ? -15.328 11.023 2.42 1 59.72 73 VAL B CA 1
ATOM 1381 C C . VAL B 1 73 ? -13.93 11.578 2.193 1 59.72 73 VAL B C 1
ATOM 1383 O O . VAL B 1 73 ? -13.242 11.18 1.249 1 59.72 73 VAL B O 1
ATOM 1386 N N . LEU B 1 74 ? -13.75 12.797 2.502 1 71.69 74 LEU B N 1
ATOM 1387 C CA . LEU B 1 74 ? -12.422 13.391 2.578 1 71.69 74 LEU B CA 1
ATOM 1388 C C . LEU B 1 74 ? -11.383 12.336 2.939 1 71.69 74 LEU B C 1
ATOM 1390 O O . LEU B 1 74 ? -11.617 11.492 3.811 1 71.69 74 LEU B O 1
ATOM 1394 N N . ASP B 1 75 ? -10.531 12.148 1.98 1 81.75 75 ASP B N 1
ATOM 1395 C CA . ASP B 1 75 ? -9.414 11.25 2.24 1 81.75 75 ASP B CA 1
ATOM 1396 C C . ASP B 1 75 ? -8.555 11.758 3.4 1 81.75 75 ASP B C 1
ATOM 1398 O O . ASP B 1 75 ? -7.633 12.539 3.197 1 81.75 75 ASP B O 1
ATOM 1402 N N . ALA B 1 76 ? -8.945 11.273 4.492 1 84.12 76 ALA B N 1
ATOM 1403 C CA . ALA B 1 76 ? -8.305 11.781 5.703 1 84.12 76 ALA B CA 1
ATOM 1404 C C . ALA B 1 76 ? -6.801 11.531 5.68 1 84.12 76 ALA B C 1
ATOM 1406 O O . ALA B 1 76 ? -6.02 12.352 6.164 1 84.12 76 ALA B O 1
ATOM 1407 N N . GLU B 1 77 ? -6.379 10.438 5.098 1 85.31 77 GLU B N 1
ATOM 1408 C CA . GLU B 1 77 ? -4.957 10.125 5.012 1 85.31 77 GLU B CA 1
ATOM 1409 C C . GLU B 1 77 ? -4.238 11.086 4.07 1 85.31 77 GLU B C 1
ATOM 1411 O O . GLU B 1 77 ? -3.15 11.578 4.379 1 85.31 77 GLU B O 1
ATOM 1416 N N . PHE B 1 78 ? -4.84 11.328 3.004 1 87.5 78 PHE B N 1
ATOM 1417 C CA . PHE B 1 78 ? -4.289 12.312 2.082 1 87.5 78 PHE B CA 1
ATOM 1418 C C . PHE B 1 78 ? -4.176 13.68 2.752 1 87.5 78 PHE B C 1
ATOM 1420 O O . PHE B 1 78 ? -3.137 14.336 2.664 1 87.5 78 PHE B O 1
ATOM 1427 N N . LEU B 1 79 ? -5.258 14.031 3.395 1 88.5 79 LEU B N 1
ATOM 1428 C CA . LEU B 1 79 ? -5.293 15.328 4.062 1 88.5 79 LEU B CA 1
ATOM 1429 C C . LEU B 1 79 ? -4.211 15.422 5.133 1 88.5 79 LEU B C 1
ATOM 1431 O O . LEU B 1 79 ? -3.568 16.469 5.285 1 88.5 79 LEU B O 1
ATOM 1435 N N . LYS B 1 80 ? -4.086 14.352 5.852 1 89.12 80 LYS B N 1
ATOM 1436 C CA . LYS B 1 80 ? -3.033 14.305 6.867 1 89.12 80 LYS B CA 1
ATOM 1437 C C . LYS B 1 80 ? -1.653 14.453 6.23 1 89.12 80 LYS B C 1
ATOM 1439 O O . LYS B 1 80 ? -0.808 15.195 6.734 1 89.12 80 LYS B O 1
ATOM 1444 N N . ASN B 1 81 ? -1.354 13.727 5.152 1 90.94 81 ASN B N 1
ATOM 1445 C CA . ASN B 1 81 ? -0.089 13.852 4.434 1 90.94 81 ASN B CA 1
ATOM 1446 C C . ASN B 1 81 ? 0.16 15.289 3.977 1 90.94 81 ASN B C 1
ATOM 1448 O O . ASN B 1 81 ? 1.249 15.828 4.176 1 90.94 81 ASN B O 1
ATOM 1452 N N . GLU B 1 82 ? -0.914 15.891 3.404 1 93.25 82 GLU B N 1
ATOM 1453 C CA . GLU B 1 82 ? -0.802 17.25 2.906 1 93.25 82 GLU B CA 1
ATOM 1454 C C . GLU B 1 82 ? -0.529 18.234 4.043 1 93.25 82 GLU B C 1
ATOM 1456 O O . GLU B 1 82 ? 0.314 19.125 3.914 1 93.25 82 GLU B O 1
ATOM 1461 N N . LEU B 1 83 ? -1.235 18.094 5.066 1 93.12 83 LEU B N 1
ATOM 1462 C CA . LEU B 1 83 ? -1.063 18.969 6.227 1 93.12 83 LEU B CA 1
ATOM 1463 C C . LEU B 1 83 ? 0.365 18.891 6.754 1 93.12 83 LEU B C 1
ATOM 1465 O O . LEU B 1 83 ? 0.987 19.922 7.02 1 93.12 83 LEU B O 1
ATOM 1469 N N . ASP B 1 84 ? 0.857 17.719 6.883 1 93.25 84 ASP B N 1
ATOM 1470 C CA . ASP B 1 84 ? 2.225 17.547 7.363 1 93.25 84 ASP B CA 1
ATOM 1471 C C . ASP B 1 84 ? 3.227 18.203 6.426 1 93.25 84 ASP B C 1
ATOM 1473 O O . ASP B 1 84 ? 4.176 18.859 6.879 1 93.25 84 ASP B O 1
ATOM 1477 N N . ASN B 1 85 ? 2.977 18.016 5.215 1 94.38 85 ASN B N 1
ATOM 1478 C CA . ASN B 1 85 ? 3.863 18.609 4.215 1 94.38 85 ASN B CA 1
ATOM 1479 C C . ASN B 1 85 ? 3.867 20.125 4.297 1 94.38 85 ASN B C 1
ATOM 1481 O O . ASN B 1 85 ? 4.93 20.75 4.266 1 94.38 85 ASN B O 1
ATOM 1485 N N . VAL B 1 86 ? 2.717 20.703 4.414 1 94.81 86 VAL B N 1
ATOM 1486 C CA . VAL B 1 86 ? 2.605 22.156 4.434 1 94.81 86 VAL B CA 1
ATOM 1487 C C . VAL B 1 86 ? 3.172 22.703 5.742 1 94.81 86 VAL B C 1
ATOM 1489 O O . VAL B 1 86 ? 3.793 23.766 5.762 1 94.81 86 VAL B O 1
ATOM 1492 N N . ARG B 1 87 ? 2.996 21.984 6.785 1 94.94 87 ARG B N 1
ATOM 1493 C CA . ARG B 1 87 ? 3.582 22.391 8.062 1 94.94 87 ARG B CA 1
ATOM 1494 C C . ARG B 1 87 ? 5.105 22.422 7.98 1 94.94 87 ARG B C 1
ATOM 1496 O O . ARG B 1 87 ? 5.742 23.328 8.516 1 94.94 87 ARG B O 1
ATOM 1503 N N . ALA B 1 88 ? 5.633 21.422 7.375 1 94 88 ALA B N 1
ATOM 1504 C CA . ALA B 1 88 ? 7.082 21.359 7.211 1 94 88 ALA B CA 1
ATOM 1505 C C . ALA B 1 88 ? 7.598 22.531 6.391 1 94 88 ALA B C 1
ATOM 1507 O O . ALA B 1 88 ? 8.625 23.125 6.719 1 94 88 ALA B O 1
ATOM 1508 N N . GLN B 1 89 ? 6.902 22.844 5.359 1 93.06 89 GLN B N 1
ATOM 1509 C CA . GLN B 1 89 ? 7.277 23.984 4.512 1 93.06 89 GLN B CA 1
ATOM 1510 C C . GLN B 1 89 ? 7.223 25.281 5.293 1 93.06 89 GLN B C 1
ATOM 1512 O O . GLN B 1 89 ? 8.125 26.125 5.176 1 93.06 89 GLN B O 1
ATOM 1517 N N . LEU B 1 90 ? 6.152 25.469 6.043 1 93.38 90 LEU B N 1
ATOM 1518 C CA . LEU B 1 90 ? 5.996 26.672 6.848 1 93.38 90 LEU B CA 1
ATOM 1519 C C . LEU B 1 90 ? 7.121 26.797 7.871 1 93.38 90 LEU B C 1
ATOM 1521 O O . LEU B 1 90 ? 7.676 27.891 8.062 1 93.38 90 LEU B O 1
ATOM 1525 N N . SER B 1 91 ? 7.414 25.688 8.492 1 94.06 91 SER B N 1
ATOM 1526 C CA . SER B 1 91 ? 8.492 25.688 9.477 1 94.06 91 SER B CA 1
ATOM 1527 C C . SER B 1 91 ? 9.82 26.094 8.852 1 94.06 91 SER B C 1
ATOM 1529 O O . SER B 1 91 ? 10.586 26.844 9.453 1 94.06 91 SER B O 1
ATOM 1531 N N . GLN B 1 92 ? 10.023 25.578 7.711 1 91.94 92 GLN B N 1
ATOM 1532 C CA . GLN B 1 92 ? 11.266 25.906 7.016 1 91.94 92 GLN B CA 1
ATOM 1533 C C . GLN B 1 92 ? 11.305 27.391 6.652 1 91.94 92 GLN B C 1
ATOM 1535 O O . GLN B 1 92 ? 12.344 28.031 6.785 1 91.94 92 GLN B O 1
ATOM 1540 N N . LYS B 1 93 ? 10.25 27.891 6.254 1 90.94 93 LYS B N 1
ATOM 1541 C CA . LYS B 1 93 ? 10.188 29.297 5.883 1 90.94 93 LYS B CA 1
ATOM 1542 C C . LYS B 1 93 ? 10.406 30.188 7.098 1 90.94 93 LYS B C 1
ATOM 1544 O O . LYS B 1 93 ? 11.07 31.219 7 1 90.94 93 LYS B O 1
ATOM 1549 N N . VAL B 1 94 ? 9.859 29.844 8.211 1 90.44 94 VAL B N 1
ATOM 1550 C CA . VAL B 1 94 ? 10.031 30.609 9.445 1 90.44 94 VAL B CA 1
ATOM 1551 C C . VAL B 1 94 ? 11.5 30.578 9.875 1 90.44 94 VAL B C 1
ATOM 1553 O O . VAL B 1 94 ? 12.055 31.609 10.258 1 90.44 94 VAL B O 1
ATOM 1556 N N . ALA B 1 95 ? 12.133 29.469 9.734 1 92.5 95 ALA B N 1
ATOM 1557 C CA . ALA B 1 95 ? 13.539 29.328 10.094 1 92.5 95 ALA B CA 1
ATOM 1558 C C . ALA B 1 95 ? 14.422 30.172 9.188 1 92.5 95 ALA B C 1
ATOM 1560 O O . ALA B 1 95 ? 15.375 30.797 9.656 1 92.5 95 ALA B O 1
ATOM 1561 N N . ASP B 1 96 ? 14.117 30.219 7.969 1 89.38 96 ASP B N 1
ATOM 1562 C CA . ASP B 1 96 ? 14.883 30.984 6.996 1 89.38 96 ASP B CA 1
ATOM 1563 C C . ASP B 1 96 ? 14.758 32.5 7.262 1 89.38 96 ASP B C 1
ATOM 1565 O O . ASP B 1 96 ? 15.688 33.25 6.98 1 89.38 96 ASP B O 1
ATOM 1569 N N . SER B 1 97 ? 13.633 32.844 7.762 1 86.06 97 SER B N 1
ATOM 1570 C CA . SER B 1 97 ? 13.422 34.281 8.023 1 86.06 97 SER B CA 1
ATOM 1571 C C . SER B 1 97 ? 14.141 34.719 9.297 1 86.06 97 SER B C 1
ATOM 1573 O O . SER B 1 97 ? 14.312 35.906 9.531 1 86.06 97 SER B O 1
ATOM 1575 N N . LEU B 1 98 ? 14.438 33.688 10.102 1 85.12 98 LEU B N 1
ATOM 1576 C CA . LEU B 1 98 ? 15.117 34 11.352 1 85.12 98 LEU B CA 1
ATOM 1577 C C . LEU B 1 98 ? 16.625 34.031 11.156 1 85.12 98 LEU B C 1
ATOM 1579 O O . LEU B 1 98 ? 17.375 34.438 12.055 1 85.12 98 LEU B O 1
ATOM 1583 N N . LEU B 1 99 ? 17.156 33.438 10.094 1 75.94 99 LEU B N 1
ATOM 1584 C CA . LEU B 1 99 ? 18.578 33.5 9.773 1 75.94 99 LEU B CA 1
ATOM 1585 C C . LEU B 1 99 ? 18.906 34.75 8.953 1 75.94 99 LEU B C 1
ATOM 1587 O O . LEU B 1 99 ? 19.969 35.344 9.109 1 75.94 99 LEU B O 1
#

Secondary structure (DSSP, 8-state):
--B-EE-TTT-PBP-SSS-EEE-TTSBEEEHHHHHHHHHHSSS-B-TTT--B--GGG-B---B-EE---------HHHHHHHHHHHHHHHHHHHHHHH-/--B-EE-TTT-PBP-SSS-EEE-TTSBEEEHHHHHHHHHHSSS-B-TTT--B--GGG-B---B-EE-TT-TTS--HHHHHHHHHHHHHHHHHHHHHHH-

pLDDT: mean 89.7, std 12.24, range [48.06, 98.56]

Foldseek 3Di:
DPPQDAAPQVRDTDDDPFFKKAFLVGDIHGLVSLVVCCVPDPFQADPPPGHHGDPVRMDRGDDDDDDPPPVPPPPVVVVVVVVVVVVVVVVVVVVVVVD/DDDFDAAPQVRATDFDPFFWKAFLVGDIHGLVSLVVCCVPDPFQADPPPGHHGDPVRMGRGDDDDDDPDPVVDPGVRVVVRVVVVVVVVVVVVVVVVVD